Protein AF-A0A374BML3-F1 (afdb_monomer)

Nearest PDB structures (foldseek):
  7mbw-assembly1_A  TM=7.582E-01  e=4.121E-15  Escherichia coli
  8vcj-assembly1_F  TM=7.765E-01  e=1.694E-13  Escherichia coli
  7mcs-assembly1_E  TM=7.947E-01  e=6.722E-13  Escherichia coli
  8vcj-assembly1_A  TM=7.508E-01  e=8.759E-14  Escherichia coli
  7mcs-assembly1_A  TM=7.054E-01  e=7.390E-12  Escherichia coli

Foldseek 3Di:
DFDDDADDDDPQDWPCPVDQLVVQLEEAFHFHADPDPLCGPLSQLRRWTQFHDDVRLQVLQFDDDPPDDPVVLVVDDPVVVVVVVVCVVRGGGRDPLLRVVRVLLSVLLSQLSSQKDKDFDPVDWDWDAFLNDIFTDRIWIWGDLPDDQAAREEEAADPPLCQVVSVVSSCSVTRQWYWYATPVRGIAIAGAEFEFEDAAADFLLVSLLSVQVSVCVSRNNPPRDRSVVSNVDDDLVVSLVSVLVVCGRRVYREYEYAQQLRYDCDDDPSRAPVSVLVSCSGRVHHYYYYHYVSSVCRRPVDPVSVSNNHYYGYSCVVVVPPPDPPPPPD

Solvent-accessible surface area (backbone atoms only — not comparable to full-atom values): 18359 Å² total; per-residue (Å²): 129,87,85,76,73,71,54,90,63,60,94,93,51,48,88,56,72,90,53,60,36,85,81,49,33,64,40,74,60,50,29,37,84,48,95,45,83,90,46,51,91,38,66,84,55,22,44,50,68,76,64,69,54,76,67,54,41,48,56,73,39,40,35,72,70,91,82,76,48,74,71,62,56,70,76,47,54,75,65,56,50,56,58,52,57,61,56,60,74,60,53,40,68,65,56,90,51,52,65,58,48,35,53,46,51,47,52,19,36,48,54,16,54,70,33,36,47,80,48,74,40,97,87,53,68,51,76,48,66,46,60,70,40,82,48,55,22,45,56,33,37,42,30,41,81,85,51,83,68,68,25,22,27,27,43,34,26,61,89,88,55,48,62,71,60,51,49,54,63,54,51,55,75,46,58,35,19,34,38,39,70,47,96,87,70,44,49,46,54,30,28,45,56,38,72,32,78,47,49,78,79,29,46,59,61,56,49,53,34,41,49,21,45,32,50,19,60,56,38,51,22,85,67,68,55,54,20,54,57,42,66,71,48,88,48,65,70,61,37,51,52,54,52,50,51,47,39,22,54,30,38,42,20,31,43,33,34,33,48,47,53,30,44,52,60,85,83,45,83,78,34,29,69,63,47,59,49,46,50,24,54,55,49,24,31,10,41,32,41,29,30,32,64,69,24,49,60,71,60,43,76,40,74,72,49,49,70,53,35,38,55,78,46,60,46,41,52,82,79,70,54,79,78,61,95,64,88,79,82,128

Secondary structure (DSSP, 8-state):
-----B----TT--TTTTS-TTT--EEE--B---SSTTTTT-HHHHTSPPPP-HHHHHHHH-B--TT--HHHHHHS-HHHHHHHHGGGGG-B---TTHHHHHHHHHHHHHHHHHTEEEEE-SS--EEEEETTEEEEESEEEEE-TTS-----EEEE--TTSSHHHHHHHHHTTS-SEEEEE-TTS-EEEEE-EEEEEPPTTB-HHHHHHHHHHHHHHHTT-SS-SHHHHHHT--SHHHHHHHHHHHHHHTT--EEEEETGGGB--SS-STTSHHHHHHHHHHH--EEEEEE-HHHHHHH-SSHHHHTTS-EEEETTHHHH--S-------

Radius of gyration: 21.09 Å; Cα contacts (8 Å, |Δi|>4): 558; chains: 1; bounding box: 56×44×64 Å

Struct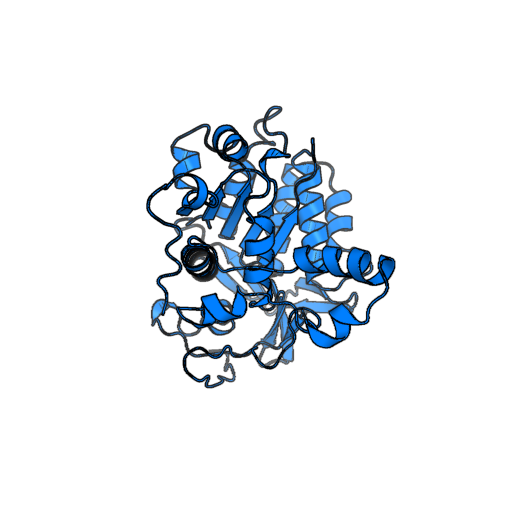ure (mmCIF, N/CA/C/O backbone):
data_AF-A0A374BML3-F1
#
_entry.id   AF-A0A374BML3-F1
#
loop_
_atom_site.group_PDB
_atom_site.id
_atom_site.type_symbol
_atom_site.label_atom_id
_atom_site.label_alt_id
_atom_site.label_comp_id
_atom_site.label_asym_id
_atom_site.label_entity_id
_atom_site.label_seq_id
_atom_site.pdbx_PDB_ins_code
_atom_site.Cartn_x
_atom_site.Cartn_y
_atom_site.Cartn_z
_atom_site.occupancy
_atom_site.B_iso_or_equiv
_atom_site.auth_seq_id
_atom_site.auth_comp_id
_atom_site.auth_asym_id
_atom_site.auth_atom_id
_atom_site.pdbx_PDB_model_num
ATOM 1 N N . MET A 1 1 ? -18.467 -21.035 8.736 1.00 45.19 1 MET A N 1
ATOM 2 C CA . MET A 1 1 ? -17.476 -20.698 7.694 1.00 45.19 1 MET A CA 1
ATOM 3 C C . MET A 1 1 ? -18.213 -19.885 6.660 1.00 45.19 1 MET A C 1
ATOM 5 O O . MET A 1 1 ? -19.206 -20.394 6.158 1.00 45.19 1 MET A O 1
ATOM 9 N N . ALA A 1 2 ? -17.797 -18.641 6.425 1.00 56.91 2 ALA A N 1
ATOM 10 C CA . ALA A 1 2 ? -18.352 -17.848 5.334 1.00 56.91 2 ALA A CA 1
ATOM 11 C C . ALA A 1 2 ? -18.112 -18.599 4.016 1.00 56.91 2 ALA A C 1
ATOM 13 O O . ALA A 1 2 ? -16.999 -19.064 3.765 1.00 56.91 2 ALA A O 1
ATOM 14 N N . LYS A 1 3 ? -19.158 -18.784 3.214 1.00 66.62 3 LYS A N 1
ATOM 15 C CA . LYS A 1 3 ? -19.059 -19.381 1.885 1.00 66.62 3 LYS A CA 1
ATOM 16 C C . LYS A 1 3 ? -18.628 -18.306 0.900 1.00 66.62 3 LYS A C 1
ATOM 18 O O . LYS A 1 3 ? -19.434 -17.490 0.462 1.00 66.62 3 LYS A O 1
ATOM 23 N N . TYR A 1 4 ? -17.350 -18.319 0.549 1.00 80.06 4 TYR A N 1
ATOM 24 C CA . TYR A 1 4 ? -16.831 -17.525 -0.556 1.00 80.06 4 TYR A CA 1
ATOM 25 C C . TYR A 1 4 ? -17.030 -18.273 -1.878 1.00 80.06 4 TYR A C 1
ATOM 27 O O . TYR A 1 4 ? -16.908 -19.497 -1.938 1.00 80.06 4 TYR A O 1
ATOM 35 N N . ASN A 1 5 ? -17.360 -17.538 -2.941 1.00 80.31 5 ASN A N 1
ATOM 36 C CA . ASN A 1 5 ? -17.434 -18.098 -4.287 1.00 80.31 5 ASN A CA 1
ATOM 37 C C . ASN A 1 5 ? -16.025 -18.118 -4.886 1.00 80.31 5 ASN A C 1
ATOM 39 O O . ASN A 1 5 ? -15.467 -17.060 -5.185 1.00 80.31 5 ASN A O 1
ATOM 43 N N . TYR A 1 6 ? -15.462 -19.315 -5.035 1.00 89.62 6 TYR A N 1
ATOM 44 C CA . TYR A 1 6 ? -14.130 -19.505 -5.597 1.00 89.62 6 TYR A CA 1
ATOM 45 C C . TYR A 1 6 ? -14.163 -19.510 -7.125 1.00 89.62 6 TYR A C 1
ATOM 47 O O . TYR A 1 6 ? -15.094 -20.032 -7.742 1.00 89.62 6 TYR A O 1
ATOM 55 N N . VAL A 1 7 ? -13.123 -18.942 -7.729 1.00 91.44 7 VAL A N 1
ATOM 56 C CA . VAL A 1 7 ? -12.877 -18.962 -9.172 1.00 91.44 7 VAL A CA 1
ATOM 57 C C . VAL A 1 7 ? -11.642 -19.802 -9.476 1.00 91.44 7 VAL A C 1
ATOM 59 O O . VAL A 1 7 ? -10.703 -19.874 -8.684 1.00 91.44 7 VAL A O 1
ATOM 62 N N . THR A 1 8 ? -11.638 -20.450 -10.638 1.00 87.81 8 THR A N 1
ATOM 63 C CA . THR A 1 8 ? -10.475 -21.190 -11.136 1.00 87.81 8 THR A CA 1
ATOM 64 C C . THR A 1 8 ? -9.720 -20.316 -12.127 1.00 87.81 8 THR A C 1
ATOM 66 O O . THR A 1 8 ? -10.315 -19.806 -13.075 1.00 87.81 8 THR A O 1
ATOM 69 N N . CYS A 1 9 ? -8.415 -20.162 -11.918 1.00 86.56 9 CYS A N 1
ATOM 70 C CA . CYS A 1 9 ? -7.524 -19.433 -12.817 1.00 86.56 9 CYS A CA 1
ATOM 71 C C . CYS A 1 9 ? -6.526 -20.400 -13.455 1.00 86.56 9 CYS A C 1
ATOM 73 O O . CYS A 1 9 ? -6.063 -21.339 -12.803 1.00 86.56 9 CYS A O 1
ATOM 75 N N . GLU A 1 10 ? -6.190 -20.165 -14.722 1.00 85.31 10 GLU A N 1
ATOM 76 C CA . GLU A 1 10 ? -5.087 -20.866 -15.379 1.00 85.31 10 GLU A CA 1
ATOM 77 C C . GLU A 1 10 ? -3.740 -20.482 -14.747 1.00 85.31 10 GLU A C 1
ATOM 79 O O . GLU A 1 10 ? -3.599 -19.450 -14.084 1.00 85.31 10 GLU A O 1
ATOM 84 N N . GLU A 1 11 ? -2.723 -21.322 -14.935 1.00 79.56 11 GLU A N 1
ATOM 85 C CA . GLU A 1 11 ? -1.402 -21.055 -14.375 1.00 79.56 11 GLU A CA 1
ATOM 86 C C . GLU A 1 11 ? -0.802 -19.769 -14.962 1.00 79.56 11 GLU A C 1
ATOM 88 O O . GLU A 1 11 ? -0.636 -19.626 -16.171 1.00 79.56 11 GLU A O 1
ATOM 93 N N . GLY A 1 12 ? -0.456 -18.826 -14.084 1.00 76.94 12 GLY A N 1
ATOM 94 C CA . GLY A 1 12 ? 0.114 -17.536 -14.474 1.00 76.94 12 GLY A CA 1
ATOM 95 C C . GLY A 1 12 ? -0.913 -16.462 -14.837 1.00 76.94 12 GLY A C 1
ATOM 96 O O . GLY A 1 12 ? -0.485 -15.346 -15.126 1.00 76.94 12 GLY A O 1
ATOM 97 N N . VAL A 1 13 ? -2.212 -16.775 -14.779 1.00 86.38 13 VAL A N 1
ATOM 98 C CA . VAL A 1 13 ? -3.320 -15.826 -14.961 1.00 86.38 13 VAL A CA 1
ATOM 99 C C . VAL A 1 13 ? -3.843 -15.384 -13.594 1.00 86.38 13 VAL A C 1
ATOM 101 O O . VAL A 1 13 ? -4.072 -16.207 -12.703 1.00 86.38 13 VAL A O 1
ATOM 104 N N . SER A 1 14 ? -4.026 -14.080 -13.420 1.00 90.38 14 SER A N 1
ATOM 105 C CA . SER A 1 14 ? -4.648 -13.485 -12.238 1.00 90.38 14 SER A CA 1
ATOM 106 C C . SER A 1 14 ? -6.167 -13.514 -12.358 1.00 90.38 14 SER A C 1
ATOM 108 O O . SER A 1 14 ? -6.734 -13.299 -13.429 1.00 90.38 14 SER A O 1
ATOM 110 N N . GLN A 1 15 ? -6.857 -13.670 -11.228 1.00 93.50 15 GLN A N 1
ATOM 111 C CA . GLN A 1 15 ? -8.312 -13.540 -11.151 1.00 93.50 15 GLN A CA 1
ATOM 112 C C . GLN A 1 15 ? -8.835 -12.131 -11.492 1.00 93.50 15 GLN A C 1
ATOM 114 O O . GLN A 1 15 ? -10.051 -11.934 -11.512 1.00 93.50 15 GLN A O 1
ATOM 119 N N . TYR A 1 16 ? -7.941 -11.167 -11.738 1.00 94.12 16 TYR A N 1
ATOM 120 C CA . TYR A 1 16 ? -8.260 -9.795 -12.132 1.00 94.12 16 TYR A CA 1
ATOM 121 C C . TYR A 1 16 ? -7.665 -9.380 -13.490 1.00 94.12 16 TYR A C 1
ATOM 123 O O . TYR A 1 16 ? -7.702 -8.195 -13.804 1.00 94.12 16 TYR A O 1
ATOM 131 N N . ASP A 1 17 ? -7.122 -10.304 -14.294 1.00 89.88 17 ASP A N 1
ATOM 132 C CA . ASP A 1 17 ? -6.518 -9.970 -15.603 1.00 89.88 17 ASP A CA 1
ATOM 133 C C . ASP A 1 17 ? -7.528 -9.405 -16.628 1.00 89.88 17 ASP A C 1
ATOM 135 O O . ASP A 1 17 ? -7.135 -8.811 -17.630 1.00 89.88 17 ASP A O 1
ATOM 139 N N . ASP A 1 18 ? -8.830 -9.566 -16.386 1.00 89.44 18 ASP A N 1
ATOM 140 C CA . ASP A 1 18 ? -9.919 -8.967 -17.166 1.00 89.44 18 ASP A CA 1
ATOM 141 C C . ASP A 1 18 ? -10.231 -7.507 -16.783 1.00 89.44 18 ASP A C 1
ATOM 143 O O . ASP A 1 18 ? -11.010 -6.854 -17.479 1.00 89.44 18 ASP A O 1
ATOM 147 N N . TYR A 1 19 ? -9.638 -6.980 -15.706 1.00 89.38 19 TYR A N 1
ATOM 148 C CA . TYR A 1 19 ? -9.779 -5.580 -15.305 1.00 89.38 19 TYR A CA 1
ATOM 149 C C . TYR A 1 19 ? -8.598 -4.733 -15.781 1.00 89.38 19 TYR A C 1
ATOM 151 O O . TYR A 1 19 ? -7.437 -5.086 -15.579 1.00 89.38 19 TYR A O 1
ATOM 159 N N . ASP A 1 20 ? -8.883 -3.531 -16.291 1.00 90.19 20 ASP A N 1
ATOM 160 C CA . ASP A 1 20 ? -7.868 -2.476 -16.338 1.00 90.19 20 ASP A CA 1
ATOM 161 C C . ASP A 1 20 ? -7.753 -1.820 -14.959 1.00 90.19 20 ASP A C 1
ATOM 163 O O . ASP A 1 20 ? -8.493 -0.892 -14.622 1.00 90.19 20 ASP A O 1
ATOM 167 N N . LEU A 1 21 ? -6.814 -2.313 -14.154 1.00 90.75 21 LEU A N 1
ATOM 168 C CA . LEU A 1 21 ? -6.576 -1.843 -12.788 1.00 90.75 21 LEU A CA 1
ATOM 169 C C . LEU A 1 21 ? -5.993 -0.419 -12.717 1.00 90.75 21 LEU A C 1
ATOM 171 O O . LEU A 1 21 ? -5.941 0.167 -11.633 1.00 90.75 21 LEU A O 1
ATOM 175 N N . ASN A 1 22 ? -5.578 0.175 -13.844 1.00 84.19 22 ASN A N 1
ATOM 176 C CA . ASN A 1 22 ? -5.193 1.588 -13.870 1.00 84.19 22 ASN A CA 1
ATOM 177 C C . ASN A 1 22 ? -6.420 2.506 -13.839 1.00 84.19 22 ASN A C 1
ATOM 179 O O . ASN A 1 22 ? -6.361 3.574 -13.218 1.00 84.19 22 ASN A O 1
ATOM 183 N N . GLU A 1 23 ? -7.512 2.079 -14.479 1.00 83.19 23 GLU A N 1
ATOM 184 C CA . GLU A 1 23 ? -8.794 2.788 -14.521 1.00 83.19 23 GLU A CA 1
ATOM 185 C C . GLU A 1 23 ? -9.712 2.374 -13.359 1.00 83.19 23 GLU A C 1
ATOM 187 O O . GLU A 1 23 ? -10.262 3.229 -12.666 1.00 83.19 23 GLU A O 1
ATOM 192 N N . HIS A 1 24 ? -9.821 1.070 -13.094 1.00 85.75 24 HIS A N 1
ATOM 193 C CA . HIS A 1 24 ? -10.725 0.476 -12.108 1.00 85.75 24 HIS A CA 1
ATOM 194 C C . HIS A 1 24 ? -9.943 -0.015 -10.890 1.00 85.75 24 HIS A C 1
ATOM 196 O O . HIS A 1 24 ? -9.584 -1.183 -10.762 1.00 85.75 24 HIS A O 1
ATOM 202 N N . ARG A 1 25 ? -9.663 0.910 -9.973 1.00 86.94 25 ARG A N 1
ATOM 203 C CA . ARG A 1 25 ? -8.837 0.635 -8.786 1.00 86.94 25 ARG A CA 1
ATOM 204 C C . ARG A 1 25 ? -9.572 -0.105 -7.670 1.00 86.94 25 ARG A C 1
ATOM 206 O O . ARG A 1 25 ? -8.920 -0.712 -6.822 1.00 86.94 25 ARG A O 1
ATOM 213 N N . ILE A 1 26 ? -10.902 -0.023 -7.668 1.00 96.06 26 ILE A N 1
ATOM 214 C CA . ILE A 1 26 ? -11.795 -0.665 -6.704 1.00 96.06 26 ILE A CA 1
ATOM 215 C C . ILE A 1 26 ? -12.529 -1.785 -7.440 1.00 96.06 26 ILE A C 1
ATOM 217 O O . ILE A 1 26 ? -13.251 -1.519 -8.399 1.00 96.06 26 ILE A O 1
ATOM 221 N N . VAL A 1 27 ? -12.342 -3.029 -7.004 1.00 96.25 27 VAL A N 1
ATOM 222 C CA . VAL A 1 27 ? -12.922 -4.214 -7.659 1.00 96.25 27 VAL A CA 1
ATOM 223 C C . VAL A 1 27 ? -13.643 -5.107 -6.650 1.00 96.25 27 VAL A C 1
ATOM 225 O O . VAL A 1 27 ? -13.261 -5.132 -5.478 1.00 96.25 27 VAL A O 1
ATOM 228 N N . PRO A 1 28 ? -14.672 -5.869 -7.058 1.00 96.06 28 PRO A N 1
ATOM 229 C CA . PRO A 1 28 ? -15.262 -6.888 -6.197 1.00 96.06 28 PRO A CA 1
ATOM 230 C C . PRO A 1 28 ? -14.283 -8.045 -5.956 1.00 96.06 28 PRO A C 1
ATOM 232 O O . PRO A 1 28 ? -13.537 -8.441 -6.853 1.00 96.06 28 PRO A O 1
ATOM 235 N N . ALA A 1 29 ? -14.315 -8.620 -4.754 1.00 96.00 29 ALA A N 1
ATOM 236 C CA . ALA A 1 29 ? -13.455 -9.738 -4.381 1.00 96.00 29 ALA A CA 1
ATOM 237 C C . ALA A 1 29 ? -13.719 -10.990 -5.232 1.00 96.00 29 ALA A C 1
ATOM 239 O O . ALA A 1 29 ? -14.857 -11.455 -5.346 1.00 96.00 29 ALA A O 1
ATOM 240 N N . ARG A 1 30 ? -12.643 -11.569 -5.773 1.00 95.88 30 ARG A N 1
ATOM 241 C CA . ARG A 1 30 ? -12.628 -12.885 -6.423 1.00 95.88 30 ARG A CA 1
ATOM 242 C C . ARG A 1 30 ? -11.612 -13.767 -5.712 1.00 95.88 30 ARG A C 1
ATOM 244 O O . ARG A 1 30 ? -10.453 -13.382 -5.582 1.00 95.88 30 ARG A O 1
ATOM 251 N N . TYR A 1 31 ? -12.055 -14.930 -5.250 1.00 95.44 31 TYR A N 1
ATOM 252 C CA . TYR A 1 31 ? -11.257 -15.793 -4.383 1.00 95.44 31 TYR A CA 1
ATOM 253 C C . TYR A 1 31 ? -10.683 -16.965 -5.170 1.00 95.44 31 TYR A C 1
ATOM 255 O O . TYR A 1 31 ? -11.418 -17.668 -5.860 1.00 95.44 31 TYR A O 1
ATOM 263 N N . VAL A 1 32 ? -9.382 -17.195 -5.041 1.00 94.69 32 VAL A N 1
ATOM 264 C CA . VAL A 1 32 ? -8.696 -18.382 -5.559 1.00 94.69 32 VAL A CA 1
ATOM 265 C C . VAL A 1 32 ? -8.216 -19.193 -4.366 1.00 94.69 32 VAL A C 1
ATOM 267 O O . VAL A 1 32 ? -7.728 -18.627 -3.389 1.00 94.69 32 VAL A O 1
ATOM 270 N N . GLU A 1 33 ? -8.352 -20.517 -4.433 1.00 92.12 33 GLU A N 1
ATOM 271 C CA . GLU A 1 33 ? -7.905 -21.390 -3.347 1.00 92.12 33 GLU A CA 1
ATOM 272 C C . GLU A 1 33 ? -6.421 -21.160 -3.027 1.00 92.12 33 GLU A C 1
ATOM 274 O O . GLU A 1 33 ? -5.557 -21.052 -3.913 1.00 92.12 33 GLU A O 1
ATOM 279 N N . ALA A 1 34 ? -6.121 -21.068 -1.733 1.00 92.44 34 ALA A N 1
ATOM 280 C CA . ALA A 1 34 ? -4.756 -20.870 -1.290 1.00 92.44 34 ALA A CA 1
ATOM 281 C C . ALA A 1 34 ? -3.885 -22.098 -1.600 1.00 92.44 34 ALA A C 1
ATOM 283 O O . ALA A 1 34 ? -4.230 -23.231 -1.270 1.00 92.44 34 ALA A O 1
ATOM 284 N N . LYS A 1 35 ? -2.693 -21.868 -2.164 1.00 89.94 35 LYS A N 1
ATOM 285 C C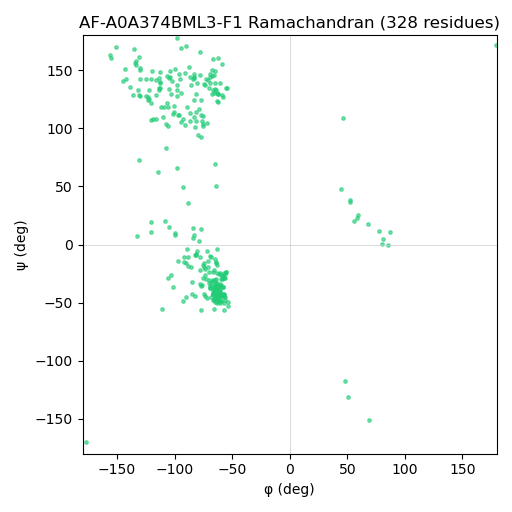A . LYS A 1 35 ? -1.700 -22.930 -2.427 1.00 89.94 35 LYS A CA 1
ATOM 286 C C . LYS A 1 35 ? -1.126 -23.558 -1.153 1.00 89.94 35 LYS A C 1
ATOM 288 O O . LYS A 1 35 ? -0.594 -24.665 -1.203 1.00 89.94 35 LYS A O 1
ATOM 293 N N . LEU A 1 36 ? -1.166 -22.841 -0.030 1.00 92.00 36 LEU A N 1
ATOM 294 C CA . LEU A 1 36 ? -0.619 -23.281 1.250 1.00 92.00 36 LEU A CA 1
ATOM 295 C C . LEU A 1 36 ? -1.749 -23.496 2.254 1.00 92.00 36 LEU A C 1
ATOM 297 O O . LEU A 1 36 ? -2.577 -22.614 2.454 1.00 92.00 36 LEU A O 1
ATOM 301 N N . ALA A 1 37 ? -1.716 -24.626 2.962 1.00 92.25 37 ALA A N 1
ATOM 302 C CA . ALA A 1 37 ? -2.750 -24.992 3.933 1.00 92.25 37 ALA A CA 1
ATOM 303 C C . ALA A 1 37 ? -2.918 -23.981 5.086 1.00 92.25 37 ALA A C 1
ATOM 305 O O . ALA A 1 37 ? -3.995 -23.882 5.662 1.00 92.25 37 ALA A O 1
ATOM 306 N N . ILE A 1 38 ? -1.862 -23.231 5.430 1.00 92.31 38 ILE A N 1
ATOM 307 C CA . ILE A 1 38 ? -1.911 -22.186 6.470 1.00 92.31 38 ILE A CA 1
ATOM 308 C C . ILE A 1 38 ? -2.739 -20.962 6.051 1.00 92.31 38 ILE A C 1
ATOM 310 O O . ILE A 1 38 ? -3.223 -20.229 6.906 1.00 92.31 38 ILE A O 1
ATOM 314 N N . ASP A 1 39 ? -2.890 -20.743 4.746 1.00 93.00 39 ASP A N 1
ATOM 315 C CA . ASP A 1 39 ? -3.594 -19.590 4.178 1.00 93.00 39 ASP A CA 1
ATOM 316 C C . ASP A 1 39 ? -5.044 -19.903 3.816 1.00 93.00 39 ASP A C 1
ATOM 318 O O . ASP A 1 39 ? -5.832 -18.990 3.568 1.00 93.00 39 ASP A O 1
ATOM 322 N N . THR A 1 40 ? -5.391 -21.189 3.770 1.00 93.06 40 THR A N 1
ATOM 323 C CA . THR A 1 40 ? -6.710 -21.662 3.366 1.00 93.06 40 THR A CA 1
ATOM 324 C C . THR A 1 40 ? -7.799 -21.060 4.249 1.00 93.06 40 THR A C 1
ATOM 326 O O . THR A 1 40 ? -7.760 -21.159 5.477 1.00 93.06 40 THR A O 1
ATOM 329 N N . GLY A 1 41 ? -8.797 -20.454 3.607 1.00 91.06 41 GLY A N 1
ATOM 330 C CA . GLY A 1 41 ? -9.927 -19.811 4.271 1.00 91.06 41 GLY A CA 1
ATOM 331 C C . GLY A 1 41 ? -9.649 -18.403 4.802 1.00 91.06 41 GLY A C 1
ATOM 332 O O . GLY A 1 41 ? -10.530 -17.831 5.448 1.00 91.06 41 GLY A O 1
ATOM 333 N N . ASN A 1 42 ? -8.469 -17.820 4.549 1.00 93.81 42 ASN A N 1
ATOM 334 C CA . ASN A 1 42 ? -8.231 -16.400 4.800 1.00 93.81 42 ASN A CA 1
ATOM 335 C C . ASN A 1 42 ? -8.669 -15.566 3.576 1.00 93.81 42 ASN A C 1
ATOM 337 O O . ASN A 1 42 ? -7.940 -15.522 2.580 1.00 93.81 42 ASN A O 1
ATOM 341 N N . PRO A 1 43 ? -9.804 -14.839 3.641 1.00 94.44 43 PRO A N 1
ATOM 342 C CA . PRO A 1 43 ? -10.346 -14.121 2.486 1.00 94.44 43 PRO A CA 1
ATOM 343 C C . PRO A 1 43 ? -9.432 -13.003 1.983 1.00 94.44 43 PRO A C 1
ATOM 345 O O . PRO A 1 43 ? -9.427 -12.718 0.790 1.00 94.44 43 PRO A O 1
ATOM 348 N N . TYR A 1 44 ? -8.639 -12.385 2.865 1.00 96.00 44 TYR A N 1
ATOM 349 C CA . TYR A 1 44 ? -7.717 -11.310 2.490 1.00 96.00 44 TYR A CA 1
ATOM 350 C C . TYR A 1 44 ? -6.488 -11.826 1.740 1.00 96.00 44 TYR A C 1
ATOM 352 O O . TYR A 1 44 ? -5.811 -11.048 1.075 1.00 96.00 44 TYR A O 1
ATOM 360 N N . ILE A 1 45 ? -6.184 -13.121 1.858 1.00 96.50 45 ILE A N 1
ATOM 361 C CA . ILE A 1 45 ? -5.097 -13.779 1.130 1.00 96.50 45 ILE A CA 1
ATOM 362 C C . ILE A 1 45 ? -5.624 -14.386 -0.166 1.00 96.50 45 ILE A C 1
ATOM 364 O O . ILE A 1 45 ? -5.055 -14.146 -1.226 1.00 96.50 45 ILE A O 1
ATOM 368 N N . GLU A 1 46 ? -6.727 -15.129 -0.096 1.00 96.00 46 GLU A N 1
ATOM 369 C CA . GLU A 1 46 ? -7.325 -15.812 -1.251 1.00 96.00 46 GLU A CA 1
ATOM 370 C C . GLU A 1 46 ? -7.864 -14.834 -2.303 1.00 96.00 46 GLU A C 1
ATOM 372 O O . GLU A 1 46 ? -7.984 -15.188 -3.475 1.00 96.00 46 GLU A O 1
ATOM 377 N N . ALA A 1 47 ? -8.150 -13.588 -1.912 1.00 96.50 47 ALA A N 1
ATOM 378 C CA . ALA A 1 47 ? -8.526 -12.530 -2.840 1.00 96.50 47 ALA A CA 1
ATOM 379 C C . ALA A 1 47 ? -7.337 -11.837 -3.527 1.00 96.50 47 ALA A C 1
ATOM 381 O O . ALA A 1 47 ? -7.573 -11.053 -4.444 1.00 96.50 47 ALA A O 1
ATOM 382 N N . LEU A 1 48 ? -6.083 -12.083 -3.124 1.00 96.19 48 LEU A N 1
ATOM 383 C CA . LEU A 1 48 ? -4.907 -11.463 -3.749 1.00 96.19 48 LEU A CA 1
ATOM 384 C C . LEU A 1 48 ? -4.471 -12.223 -5.007 1.00 96.19 48 LEU A C 1
ATOM 386 O O . LEU A 1 48 ? -4.505 -13.457 -5.021 1.00 96.19 48 LEU A O 1
ATOM 390 N N . PRO A 1 49 ? -3.991 -11.524 -6.049 1.00 94.38 49 PRO A N 1
ATOM 391 C CA . PRO A 1 49 ? -3.329 -12.192 -7.156 1.00 94.38 49 PRO A CA 1
ATOM 392 C C . PRO A 1 49 ? -1.976 -12.768 -6.710 1.00 94.38 49 PRO A C 1
ATOM 394 O O . PRO A 1 49 ? -1.258 -12.180 -5.896 1.00 94.38 49 PRO A O 1
ATOM 397 N N . TYR A 1 50 ? -1.611 -13.929 -7.257 1.00 93.00 50 TYR A N 1
ATOM 398 C CA . TYR A 1 50 ? -0.273 -14.505 -7.082 1.00 93.00 50 TYR A CA 1
ATOM 399 C C . TYR A 1 50 ? 0.782 -13.647 -7.801 1.00 93.00 50 TYR A C 1
ATOM 401 O O . TYR A 1 50 ? 0.462 -13.054 -8.834 1.00 93.00 50 TYR A O 1
ATOM 409 N N . PRO A 1 51 ? 2.038 -13.593 -7.314 1.00 92.38 51 PRO A N 1
ATOM 410 C CA . PRO A 1 51 ? 3.060 -12.740 -7.908 1.00 92.38 51 PRO A CA 1
ATOM 411 C C . PRO A 1 51 ? 3.384 -13.196 -9.328 1.00 92.38 51 PRO A C 1
ATOM 413 O O . PRO A 1 51 ? 3.350 -14.394 -9.635 1.00 92.38 51 PRO A O 1
ATOM 416 N N . ARG A 1 52 ? 3.758 -12.245 -10.186 1.00 90.94 52 ARG A N 1
ATOM 417 C CA . ARG A 1 52 ? 4.226 -12.571 -11.538 1.00 90.94 52 ARG A CA 1
ATOM 418 C C . ARG A 1 52 ? 5.538 -13.347 -11.450 1.00 90.94 52 ARG A C 1
ATOM 420 O O . ARG A 1 52 ? 6.371 -13.087 -10.584 1.00 90.94 52 ARG A O 1
ATOM 427 N N . THR A 1 53 ? 5.754 -14.282 -12.371 1.00 86.81 53 THR A N 1
ATOM 428 C CA . THR A 1 53 ? 6.984 -15.086 -12.434 1.00 86.81 53 THR A CA 1
ATOM 429 C C . THR A 1 53 ? 7.522 -15.180 -13.861 1.00 86.81 53 THR A C 1
ATOM 431 O O . THR A 1 53 ? 6.792 -14.997 -14.838 1.00 86.81 53 THR A O 1
ATOM 434 N N . GLY A 1 54 ? 8.827 -15.443 -13.987 1.00 83.25 54 GLY A N 1
ATOM 435 C CA . GLY A 1 54 ? 9.487 -15.762 -15.256 1.00 83.25 54 GLY A CA 1
ATOM 436 C C . GLY A 1 54 ? 9.142 -14.803 -16.400 1.00 83.25 54 GLY A C 1
ATOM 437 O O . GLY A 1 54 ? 9.426 -13.606 -16.337 1.00 83.25 54 GLY A O 1
ATOM 438 N N . ARG A 1 55 ? 8.518 -15.340 -17.455 1.00 80.94 55 ARG A N 1
ATOM 439 C CA . ARG A 1 55 ? 8.164 -14.587 -18.668 1.00 80.94 55 ARG A CA 1
ATOM 440 C C . ARG A 1 55 ? 7.138 -13.479 -18.423 1.00 80.94 55 ARG A C 1
ATOM 442 O O . ARG A 1 55 ? 7.233 -12.456 -19.091 1.00 80.94 55 ARG A O 1
ATOM 449 N N . ASN A 1 56 ? 6.234 -13.634 -17.453 1.00 82.88 56 ASN A N 1
ATOM 450 C CA . ASN A 1 56 ? 5.219 -12.618 -17.154 1.00 82.88 56 ASN A CA 1
ATOM 451 C C . ASN A 1 56 ? 5.851 -11.350 -16.569 1.00 82.88 56 ASN A C 1
ATOM 453 O O . ASN A 1 56 ? 5.410 -10.244 -16.858 1.00 82.88 56 ASN A O 1
ATOM 457 N N . ILE A 1 57 ? 6.943 -11.486 -15.810 1.00 84.69 57 ILE A N 1
ATOM 458 C CA . ILE A 1 57 ? 7.721 -10.324 -15.358 1.00 84.69 57 ILE A CA 1
ATOM 459 C C . ILE A 1 57 ? 8.347 -9.629 -16.569 1.00 84.69 57 ILE A C 1
ATOM 461 O O . ILE A 1 57 ? 8.259 -8.415 -16.699 1.00 84.69 57 ILE A O 1
ATOM 465 N N . ILE A 1 58 ? 8.970 -10.383 -17.477 1.00 82.44 58 ILE A N 1
ATOM 466 C CA . ILE A 1 58 ? 9.634 -9.802 -18.651 1.00 82.44 58 ILE A CA 1
ATOM 467 C C . ILE A 1 58 ? 8.628 -9.033 -19.508 1.00 82.44 58 ILE A C 1
ATOM 469 O O . ILE A 1 58 ? 8.894 -7.884 -19.852 1.00 82.44 58 ILE A O 1
ATOM 473 N N . SER A 1 59 ? 7.477 -9.630 -19.822 1.00 82.62 59 SER A N 1
ATOM 474 C CA . SER A 1 59 ? 6.455 -8.997 -20.657 1.00 82.62 59 SER A CA 1
ATOM 475 C C . SER A 1 59 ? 5.837 -7.778 -19.979 1.00 82.62 59 SER A C 1
ATOM 477 O O . SER A 1 59 ? 5.797 -6.714 -20.588 1.00 82.62 59 SER A O 1
ATOM 479 N N . SER A 1 60 ? 5.430 -7.878 -18.710 1.00 82.56 60 SER A N 1
ATOM 480 C CA . SER A 1 60 ? 4.812 -6.746 -18.014 1.00 82.56 60 SER A CA 1
ATOM 481 C C . SER A 1 60 ? 5.788 -5.612 -17.708 1.00 82.56 60 SER A C 1
ATOM 483 O O . SER A 1 60 ? 5.376 -4.454 -17.647 1.00 82.56 60 SER A O 1
ATOM 485 N N . TYR A 1 61 ? 7.072 -5.924 -17.498 1.00 82.81 61 TYR A N 1
ATOM 486 C CA . TYR A 1 61 ? 8.085 -4.904 -17.240 1.00 82.81 61 TYR A CA 1
ATOM 487 C C . TYR A 1 61 ? 8.756 -4.341 -18.499 1.00 82.81 61 TYR A C 1
ATOM 489 O O . TYR A 1 61 ? 9.547 -3.396 -18.413 1.00 82.81 61 TYR A O 1
ATOM 497 N N . SER A 1 62 ? 8.412 -4.876 -19.667 1.00 82.56 62 SER A N 1
ATOM 498 C CA . SER A 1 62 ? 8.818 -4.328 -20.956 1.00 82.56 62 SER A CA 1
ATOM 499 C C . SER A 1 62 ? 7.742 -3.373 -21.457 1.00 82.56 62 SER A C 1
ATOM 501 O O . SER A 1 62 ? 6.681 -3.802 -21.896 1.00 82.56 62 SER A O 1
ATOM 503 N N . GLN A 1 63 ? 8.015 -2.070 -21.428 1.00 77.62 63 GLN A N 1
ATOM 504 C CA . GLN A 1 63 ? 7.180 -1.096 -22.133 1.00 77.62 63 GLN A CA 1
ATOM 505 C C . GLN A 1 63 ? 7.882 -0.719 -23.426 1.00 77.62 63 GLN A C 1
ATOM 507 O O . GLN A 1 63 ? 8.943 -0.092 -23.412 1.00 77.62 63 GLN A O 1
ATOM 512 N N . THR A 1 64 ? 7.293 -1.118 -24.546 1.00 71.56 64 THR A N 1
ATOM 513 C CA . THR A 1 64 ? 7.722 -0.698 -25.878 1.00 71.56 64 THR A CA 1
ATOM 514 C C . THR A 1 64 ? 6.913 0.512 -26.333 1.00 71.56 64 THR A C 1
ATOM 516 O O . THR A 1 64 ? 5.918 0.905 -25.723 1.00 71.56 64 THR A O 1
ATOM 519 N N . MET A 1 65 ? 7.339 1.132 -27.428 1.00 66.44 65 MET A N 1
ATOM 520 C CA . MET A 1 65 ? 6.530 2.146 -28.093 1.00 66.44 65 MET A CA 1
ATOM 521 C C . MET A 1 65 ? 5.424 1.451 -28.891 1.00 66.44 65 MET A C 1
ATOM 523 O O . MET A 1 65 ? 5.727 0.786 -29.879 1.00 66.44 65 MET A O 1
ATOM 527 N N . ALA A 1 66 ? 4.167 1.598 -28.466 1.00 62.06 66 ALA A N 1
ATOM 528 C CA . ALA A 1 66 ? 3.020 0.988 -29.145 1.00 62.06 66 ALA A CA 1
ATOM 529 C C . ALA A 1 66 ? 2.866 1.470 -30.604 1.00 62.06 66 ALA A C 1
ATOM 531 O O . ALA A 1 66 ? 2.524 0.681 -31.477 1.00 62.06 66 ALA A O 1
ATOM 532 N N . ASP A 1 67 ? 3.217 2.732 -30.878 1.00 65.12 67 ASP A N 1
ATOM 533 C CA . ASP A 1 67 ? 2.999 3.389 -32.176 1.00 65.12 67 ASP A CA 1
ATOM 534 C C . ASP A 1 67 ? 4.289 3.625 -32.986 1.00 65.12 67 ASP A C 1
ATOM 536 O O . ASP A 1 67 ? 4.337 4.511 -33.846 1.00 65.12 67 ASP A O 1
ATOM 540 N N . PHE A 1 68 ? 5.374 2.893 -32.702 1.00 69.44 68 PHE A N 1
ATOM 541 C CA . PHE A 1 68 ? 6.616 3.069 -33.461 1.00 69.44 68 PHE A CA 1
ATOM 542 C C . PHE A 1 68 ? 6.478 2.494 -34.875 1.00 69.44 68 PHE A C 1
ATOM 544 O O . PHE A 1 68 ? 6.533 1.286 -35.090 1.00 69.44 68 PHE A O 1
ATOM 551 N N . ASP A 1 69 ? 6.340 3.390 -35.847 1.00 77.25 69 ASP A N 1
ATOM 552 C CA . ASP A 1 69 ? 6.270 3.076 -37.270 1.00 77.25 69 ASP A CA 1
ATOM 553 C C . ASP A 1 69 ? 7.413 3.794 -37.995 1.00 77.25 69 ASP A C 1
ATOM 555 O O . ASP A 1 69 ? 7.418 5.019 -38.166 1.00 77.25 69 ASP A O 1
ATOM 559 N N . TYR A 1 70 ? 8.413 3.011 -38.398 1.00 79.00 70 TYR A N 1
ATOM 560 C CA . TYR A 1 70 ? 9.636 3.520 -39.010 1.00 79.00 70 TYR A CA 1
ATOM 561 C C . TYR A 1 70 ? 9.373 4.305 -40.302 1.00 79.00 70 TYR A C 1
ATOM 563 O O . TYR A 1 70 ? 10.028 5.320 -40.556 1.00 79.00 70 TYR A O 1
ATOM 571 N N . ASP A 1 71 ? 8.401 3.877 -41.109 1.00 82.69 71 ASP A N 1
ATOM 572 C CA . ASP A 1 71 ? 8.105 4.530 -42.381 1.00 82.69 71 ASP A CA 1
ATOM 573 C C . ASP A 1 71 ? 7.315 5.826 -42.176 1.00 82.69 71 ASP A C 1
ATOM 575 O O . ASP A 1 71 ? 7.620 6.833 -42.827 1.00 82.69 71 ASP A O 1
ATOM 579 N N . LYS A 1 72 ? 6.414 5.879 -41.184 1.00 81.81 72 LYS A N 1
ATOM 580 C CA . LYS A 1 72 ? 5.801 7.153 -40.763 1.00 81.81 72 LYS A CA 1
ATOM 581 C C . LYS A 1 72 ? 6.851 8.142 -40.270 1.00 81.81 72 LYS A C 1
ATOM 583 O O . LYS A 1 72 ? 6.814 9.306 -40.671 1.00 81.81 72 LYS A O 1
ATOM 588 N N . ILE A 1 73 ? 7.830 7.693 -39.481 1.00 81.88 73 ILE A N 1
ATOM 589 C CA . ILE A 1 73 ? 8.899 8.555 -38.951 1.00 81.88 73 ILE A CA 1
ATOM 590 C C . ILE A 1 73 ? 9.722 9.195 -40.073 1.00 81.88 73 ILE A C 1
ATOM 592 O O . ILE A 1 73 ? 10.075 10.371 -39.968 1.00 81.88 73 ILE A O 1
ATOM 596 N N . LYS A 1 74 ? 10.005 8.488 -41.176 1.00 83.25 74 LYS A N 1
ATOM 597 C CA . LYS A 1 74 ? 10.731 9.082 -42.319 1.00 83.25 74 LYS A CA 1
ATOM 598 C C . LYS A 1 74 ? 10.014 10.311 -42.870 1.00 83.25 74 LYS A C 1
ATOM 600 O O . LYS A 1 74 ? 10.665 11.329 -43.111 1.00 83.25 74 LYS A O 1
ATOM 605 N N . SER A 1 75 ? 8.692 10.210 -43.009 1.00 86.69 75 SER A N 1
ATOM 606 C CA . SER A 1 75 ? 7.826 11.241 -43.589 1.00 86.69 75 SER A CA 1
ATOM 607 C C . SER A 1 75 ? 7.499 12.412 -42.649 1.00 86.69 75 SER A C 1
ATOM 609 O O . SER A 1 75 ? 6.985 13.430 -43.103 1.00 86.69 75 SER A O 1
ATOM 611 N N . MET A 1 76 ? 7.819 12.303 -41.354 1.00 85.12 76 MET A N 1
ATOM 612 C CA . MET A 1 76 ? 7.542 13.346 -40.361 1.00 85.12 76 MET A CA 1
ATOM 613 C C . MET A 1 76 ? 8.393 14.603 -40.550 1.00 85.12 76 MET A C 1
ATOM 615 O O . MET A 1 76 ? 9.585 14.541 -40.894 1.00 85.12 76 MET A O 1
ATOM 619 N N . SER A 1 77 ? 7.791 15.747 -40.214 1.00 90.00 77 SER A N 1
ATOM 620 C CA . SER A 1 77 ? 8.505 17.015 -40.089 1.00 90.00 77 SER A CA 1
ATOM 621 C C . SER A 1 77 ? 9.567 16.941 -38.982 1.00 90.00 77 SER A C 1
ATOM 623 O O . SER A 1 77 ? 9.511 16.099 -38.081 1.00 90.00 77 SER A O 1
ATOM 625 N N . THR A 1 78 ? 10.551 17.843 -39.014 1.00 88.00 78 THR A N 1
ATOM 626 C CA . THR A 1 78 ? 11.573 17.931 -37.956 1.00 88.00 78 THR A CA 1
ATOM 627 C C . THR A 1 78 ? 10.951 18.163 -36.577 1.00 88.00 78 THR A C 1
ATOM 629 O O . THR A 1 78 ? 11.426 17.603 -35.591 1.00 88.00 78 THR A O 1
ATOM 632 N N . ILE A 1 79 ? 9.872 18.948 -36.501 1.00 88.00 79 ILE A N 1
ATOM 633 C CA . ILE A 1 79 ? 9.178 19.244 -35.242 1.00 88.00 79 ILE A CA 1
ATOM 634 C C . ILE A 1 79 ? 8.489 17.985 -34.705 1.00 88.00 79 ILE A C 1
ATOM 636 O O . ILE A 1 79 ? 8.665 17.659 -33.533 1.00 88.00 79 ILE A O 1
ATOM 640 N N . ASP A 1 80 ? 7.793 17.227 -35.553 1.00 85.69 80 ASP A N 1
ATOM 641 C CA . ASP A 1 80 ? 7.109 15.996 -35.131 1.00 85.69 80 ASP A CA 1
ATOM 642 C C . ASP A 1 80 ? 8.103 14.926 -34.667 1.00 85.69 80 ASP A C 1
ATOM 644 O O . ASP A 1 80 ? 7.881 14.273 -33.649 1.00 85.69 80 ASP A O 1
ATOM 648 N N . LYS A 1 81 ? 9.258 14.811 -35.339 1.00 84.38 81 LYS A N 1
ATOM 649 C CA . LYS A 1 81 ? 10.366 13.950 -34.891 1.00 84.38 81 LYS A CA 1
ATOM 650 C C . LYS A 1 81 ? 10.851 14.340 -33.494 1.00 84.38 81 LYS A C 1
ATOM 652 O O . LYS A 1 81 ? 11.038 13.472 -32.646 1.00 84.38 81 LYS A O 1
ATOM 657 N N . ILE A 1 82 ? 11.018 15.637 -33.225 1.00 84.06 82 ILE A N 1
ATOM 658 C CA . ILE A 1 82 ? 11.414 16.137 -31.898 1.00 84.06 82 ILE A CA 1
ATOM 659 C C . ILE A 1 82 ? 10.347 15.820 -30.842 1.00 84.06 82 ILE A C 1
ATOM 661 O O . ILE A 1 82 ? 10.691 15.439 -29.720 1.00 84.06 82 ILE A O 1
ATOM 665 N N . LEU A 1 83 ? 9.061 15.944 -31.182 1.00 83.38 83 LEU A N 1
ATOM 666 C CA . LEU A 1 83 ? 7.968 15.575 -30.281 1.00 83.38 83 LEU A CA 1
ATOM 667 C C . LEU A 1 83 ? 7.966 14.066 -29.992 1.00 83.38 83 LEU A C 1
ATOM 669 O O . LEU A 1 83 ? 7.826 13.683 -28.831 1.00 83.38 83 LEU A O 1
ATOM 673 N N . GLN A 1 84 ? 8.226 13.223 -30.996 1.00 79.25 84 GLN A N 1
ATOM 674 C CA . GLN A 1 84 ? 8.351 11.772 -30.821 1.00 79.25 84 GLN A CA 1
ATOM 675 C C . GLN A 1 84 ? 9.580 11.352 -30.007 1.00 79.25 84 GLN A C 1
ATOM 677 O O . GLN A 1 84 ? 9.512 10.392 -29.253 1.00 79.25 84 GLN A O 1
ATOM 682 N N . ILE A 1 85 ? 10.697 12.084 -30.048 1.00 82.00 85 ILE A N 1
ATOM 683 C CA . ILE A 1 85 ? 11.851 11.772 -29.179 1.00 82.00 85 ILE A CA 1
ATOM 684 C C . ILE A 1 85 ? 11.447 11.779 -27.693 1.00 82.00 85 ILE A C 1
ATOM 686 O O . ILE A 1 85 ? 12.012 11.036 -26.890 1.00 82.00 85 ILE A O 1
ATOM 690 N N . ARG A 1 86 ? 10.439 12.571 -27.303 1.00 75.38 86 ARG A N 1
ATOM 691 C CA . ARG A 1 86 ? 9.947 12.587 -25.918 1.00 75.38 86 ARG A CA 1
ATOM 692 C C . ARG A 1 86 ? 9.275 11.275 -25.513 1.00 75.38 86 ARG A C 1
ATOM 694 O O . ARG A 1 86 ? 9.380 10.924 -24.339 1.00 75.38 86 ARG A O 1
ATOM 701 N N . SER A 1 87 ? 8.649 10.539 -26.435 1.00 76.25 87 SER A N 1
ATOM 702 C CA . SER A 1 87 ? 8.030 9.244 -26.122 1.00 76.25 87 SER A CA 1
ATOM 703 C C . SER A 1 87 ? 9.054 8.126 -25.937 1.00 76.25 87 SER A C 1
ATOM 705 O O . SER A 1 87 ? 8.754 7.165 -25.246 1.00 76.25 87 SER A O 1
ATOM 707 N N . LEU A 1 88 ? 10.314 8.283 -26.367 1.00 77.50 88 LEU A N 1
ATOM 708 C CA . LEU A 1 88 ? 11.388 7.348 -25.981 1.00 77.50 88 LEU A CA 1
ATOM 709 C C . LEU A 1 88 ? 11.553 7.248 -24.455 1.00 77.50 88 LEU A C 1
ATOM 711 O O . LEU A 1 88 ? 11.997 6.223 -23.941 1.00 77.50 88 LEU A O 1
ATOM 715 N N . ARG A 1 89 ? 11.147 8.285 -23.706 1.00 74.94 89 ARG A N 1
ATOM 716 C CA . ARG A 1 89 ? 11.130 8.258 -22.237 1.00 74.94 89 ARG A CA 1
ATOM 717 C C . ARG A 1 89 ? 10.091 7.303 -21.650 1.00 74.94 89 ARG A C 1
ATOM 719 O O . ARG A 1 89 ? 10.146 7.094 -20.439 1.00 74.94 89 ARG A O 1
ATOM 726 N N . SER A 1 90 ? 9.164 6.746 -22.430 1.00 73.06 90 SER A N 1
ATOM 727 C CA . SER A 1 90 ? 8.226 5.714 -21.965 1.00 73.06 90 SER A CA 1
ATOM 728 C C . SER A 1 90 ? 8.775 4.298 -22.124 1.00 73.06 90 SER A C 1
ATOM 730 O O . SER A 1 90 ? 8.206 3.380 -21.549 1.00 73.06 90 SER A O 1
ATOM 732 N N . ILE A 1 91 ? 9.889 4.105 -22.841 1.00 79.62 91 ILE A N 1
ATOM 733 C CA . ILE A 1 91 ? 10.479 2.774 -23.004 1.00 79.62 91 ILE A CA 1
ATOM 734 C C . ILE A 1 91 ? 10.989 2.273 -21.650 1.00 79.62 91 ILE A C 1
ATOM 736 O O . ILE A 1 91 ? 11.711 2.981 -20.937 1.00 79.62 91 ILE A O 1
ATOM 740 N N . ARG A 1 92 ? 10.616 1.048 -21.283 1.00 80.44 92 ARG A N 1
ATOM 741 C CA . ARG A 1 92 ? 11.072 0.368 -20.065 1.00 80.44 92 ARG A CA 1
ATOM 742 C C . ARG A 1 92 ? 11.559 -1.024 -20.421 1.00 80.44 92 ARG A C 1
ATOM 744 O O . ARG A 1 92 ? 10.961 -1.690 -21.259 1.00 80.44 92 ARG A O 1
ATOM 751 N N . PHE A 1 93 ? 12.620 -1.448 -19.748 1.00 82.25 93 PHE A N 1
ATOM 752 C CA . PHE A 1 93 ? 13.146 -2.803 -19.828 1.00 82.25 93 PHE A CA 1
ATOM 753 C C . PHE A 1 93 ? 13.093 -3.447 -18.441 1.00 82.25 93 PHE A C 1
ATOM 755 O O . PHE A 1 93 ? 13.231 -2.735 -17.437 1.00 82.25 93 PHE A O 1
ATOM 762 N N . PRO A 1 94 ? 12.925 -4.776 -18.363 1.00 83.88 94 PRO A N 1
ATOM 763 C CA . PRO A 1 94 ? 13.004 -5.492 -17.103 1.00 83.88 94 PRO A CA 1
ATOM 764 C C . PRO A 1 94 ? 14.405 -5.331 -16.504 1.00 83.88 94 PRO A C 1
ATOM 766 O O . PRO A 1 94 ? 15.414 -5.544 -17.177 1.00 83.88 94 PRO A O 1
ATOM 769 N N . LEU A 1 95 ? 14.461 -4.944 -15.231 1.00 85.81 95 LEU A N 1
ATOM 770 C CA . LEU A 1 95 ? 15.698 -4.818 -14.469 1.00 85.81 95 LEU A CA 1
ATOM 771 C C . LEU A 1 95 ? 15.888 -6.062 -13.589 1.00 85.81 95 LEU A C 1
ATOM 773 O O . LEU A 1 95 ? 14.895 -6.639 -13.136 1.00 85.81 95 LEU A O 1
ATOM 777 N N . PRO A 1 96 ? 17.138 -6.460 -13.279 1.00 85.50 96 PRO A N 1
ATOM 778 C CA . PRO A 1 96 ? 17.411 -7.699 -12.543 1.00 85.50 96 PRO A CA 1
ATOM 779 C C . PRO A 1 96 ? 16.710 -7.812 -11.181 1.00 85.50 96 PRO A C 1
ATOM 781 O O . PRO A 1 96 ? 16.384 -8.911 -10.747 1.00 85.50 96 PRO A O 1
ATOM 784 N N . PHE A 1 97 ? 16.438 -6.685 -10.516 1.00 89.38 97 PHE A N 1
ATOM 785 C CA . PHE A 1 97 ? 15.806 -6.672 -9.195 1.00 89.38 97 PHE A CA 1
ATOM 786 C C . PHE A 1 97 ? 14.273 -6.829 -9.232 1.00 89.38 97 PHE A C 1
ATOM 788 O O . PHE A 1 97 ? 13.662 -6.998 -8.180 1.00 89.38 97 PHE A O 1
ATOM 795 N N . HIS A 1 98 ? 13.623 -6.780 -10.404 1.00 91.56 98 HIS A N 1
ATOM 796 C CA . HIS A 1 98 ? 12.155 -6.834 -10.488 1.00 91.56 98 HIS A CA 1
ATOM 797 C C . HIS A 1 98 ? 11.575 -8.165 -9.991 1.00 91.56 98 HIS A C 1
ATOM 799 O O . HIS A 1 98 ? 10.538 -8.166 -9.336 1.00 91.56 98 HIS A O 1
ATOM 805 N N . ALA A 1 99 ? 12.251 -9.289 -10.243 1.00 90.81 99 ALA A N 1
ATOM 806 C CA . ALA A 1 99 ? 11.792 -10.592 -9.758 1.00 90.81 99 ALA A CA 1
ATOM 807 C C . ALA A 1 99 ? 11.850 -10.700 -8.228 1.00 90.81 99 ALA A C 1
ATOM 809 O O . ALA A 1 99 ? 10.934 -11.229 -7.600 1.00 90.81 99 ALA A O 1
ATOM 810 N N . GLU A 1 100 ? 12.903 -10.155 -7.620 1.00 92.25 100 GLU A N 1
ATOM 811 C CA . GLU A 1 100 ? 13.018 -10.084 -6.165 1.00 92.25 100 GLU A CA 1
ATOM 812 C C . GLU A 1 100 ? 11.970 -9.136 -5.565 1.00 92.25 100 GLU A C 1
ATOM 814 O O . GLU A 1 100 ? 11.414 -9.425 -4.504 1.00 92.25 100 GLU A O 1
ATOM 819 N N . LEU A 1 101 ? 11.667 -8.034 -6.258 1.00 93.81 101 LEU A N 1
ATOM 820 C CA . LEU A 1 101 ? 10.641 -7.071 -5.865 1.00 93.81 101 LEU A CA 1
ATOM 821 C C . LEU A 1 101 ? 9.238 -7.689 -5.846 1.00 93.81 101 LEU A C 1
ATOM 823 O O . LEU A 1 101 ? 8.547 -7.546 -4.841 1.00 93.81 101 LEU A O 1
ATOM 827 N N . GLU A 1 102 ? 8.847 -8.408 -6.901 1.00 94.06 102 GLU A N 1
ATOM 828 C CA . GLU A 1 102 ? 7.579 -9.155 -6.970 1.00 94.06 102 GLU A CA 1
ATOM 829 C C . GLU A 1 102 ? 7.408 -10.104 -5.785 1.00 94.06 102 GLU A C 1
ATOM 831 O O . GLU A 1 102 ? 6.420 -10.045 -5.048 1.00 94.06 102 GLU A O 1
ATOM 836 N N . LEU A 1 103 ? 8.413 -10.953 -5.561 1.00 92.69 103 LEU A N 1
ATOM 837 C CA . LEU A 1 103 ? 8.363 -11.953 -4.504 1.00 92.69 103 LEU A CA 1
ATOM 838 C C . LEU A 1 103 ? 8.360 -11.309 -3.111 1.00 92.69 103 LEU A C 1
ATOM 840 O O . LEU A 1 103 ? 7.595 -11.724 -2.241 1.00 92.69 103 LEU A O 1
ATOM 844 N N . SER A 1 104 ? 9.192 -10.287 -2.894 1.00 94.00 104 SER A N 1
ATOM 845 C CA . SER A 1 104 ? 9.271 -9.582 -1.609 1.00 94.00 104 SER A CA 1
ATOM 846 C C . SER A 1 104 ? 7.968 -8.851 -1.287 1.00 94.00 104 SER A C 1
ATOM 848 O O . SER A 1 104 ? 7.521 -8.881 -0.142 1.00 94.00 104 SER A O 1
ATOM 850 N N . PHE A 1 105 ? 7.331 -8.235 -2.285 1.00 95.56 105 PHE A N 1
ATOM 851 C CA . PHE A 1 105 ? 6.049 -7.556 -2.121 1.00 95.56 105 PHE A CA 1
ATOM 852 C C . PHE A 1 105 ? 4.918 -8.533 -1.796 1.00 95.56 105 PHE A C 1
ATOM 854 O O . PHE A 1 105 ? 4.191 -8.326 -0.824 1.00 95.56 105 PHE A O 1
ATOM 861 N N . TYR A 1 106 ? 4.810 -9.631 -2.546 1.00 94.94 106 TYR A N 1
ATOM 862 C CA . TYR A 1 106 ? 3.801 -10.651 -2.278 1.00 94.94 106 TYR A CA 1
ATOM 863 C C . TYR A 1 106 ? 3.980 -11.281 -0.891 1.00 94.94 106 TYR A C 1
ATOM 865 O O . TYR A 1 106 ? 3.036 -11.342 -0.105 1.00 94.94 106 TYR A O 1
ATOM 873 N N . ASN A 1 107 ? 5.207 -11.668 -0.531 1.00 93.31 107 ASN A N 1
ATOM 874 C CA . ASN A 1 107 ? 5.495 -12.228 0.792 1.00 93.31 107 ASN A CA 1
ATOM 875 C C . ASN A 1 107 ? 5.185 -11.241 1.924 1.00 93.31 107 ASN A C 1
ATOM 877 O O . ASN A 1 107 ? 4.715 -11.659 2.986 1.00 93.31 107 ASN A O 1
ATOM 881 N N . ALA A 1 108 ? 5.418 -9.944 1.702 1.00 94.12 108 ALA A N 1
ATOM 882 C CA . ALA A 1 108 ? 5.063 -8.898 2.650 1.00 94.12 108 ALA A CA 1
ATOM 883 C C . ALA A 1 108 ? 3.544 -8.814 2.860 1.00 94.12 108 ALA A C 1
ATOM 885 O O . ALA A 1 108 ? 3.103 -8.800 4.008 1.00 94.12 108 ALA A O 1
ATOM 886 N N . LEU A 1 109 ? 2.744 -8.818 1.786 1.00 94.75 109 LEU A N 1
ATOM 887 C CA . LEU A 1 109 ? 1.278 -8.824 1.871 1.00 94.75 109 LEU A CA 1
ATOM 888 C C . LEU A 1 109 ? 0.750 -10.057 2.605 1.00 94.75 109 LEU A C 1
ATOM 890 O O . LEU A 1 109 ? -0.030 -9.939 3.547 1.00 94.75 109 LEU A O 1
ATOM 894 N N . ILE A 1 110 ? 1.203 -11.242 2.207 1.00 94.06 110 ILE A N 1
ATOM 895 C CA . ILE A 1 110 ? 0.730 -12.496 2.788 1.00 94.06 110 ILE A CA 1
ATOM 896 C C . ILE A 1 110 ? 1.072 -12.571 4.276 1.00 94.06 110 ILE A C 1
ATOM 898 O O . ILE A 1 110 ? 0.204 -12.839 5.102 1.00 94.06 110 ILE A O 1
ATOM 902 N N . THR A 1 111 ? 2.315 -12.272 4.650 1.00 92.19 111 THR A N 1
ATOM 903 C CA . THR A 1 111 ? 2.741 -12.288 6.059 1.00 92.19 111 THR A CA 1
ATOM 904 C C . THR A 1 111 ? 1.984 -11.257 6.899 1.00 92.19 111 THR A C 1
ATOM 906 O O . THR A 1 111 ? 1.608 -11.530 8.042 1.00 92.19 111 THR A O 1
ATOM 909 N N . SER A 1 112 ? 1.703 -10.097 6.304 1.00 93.75 112 SER A N 1
ATOM 910 C CA . SER A 1 112 ? 0.902 -9.025 6.888 1.00 93.75 112 SER A CA 1
ATOM 911 C C . SER A 1 112 ? -0.531 -9.473 7.192 1.00 93.75 112 SER A C 1
ATOM 913 O O . SER A 1 112 ? -1.013 -9.230 8.295 1.00 93.75 112 SER A O 1
ATOM 915 N N . TYR A 1 113 ? -1.193 -10.191 6.278 1.00 95.12 113 TYR A N 1
ATOM 916 C CA . TYR A 1 113 ? -2.548 -10.712 6.498 1.00 95.12 113 TYR A CA 1
ATOM 917 C C . TYR A 1 113 ? -2.598 -11.962 7.384 1.00 95.12 113 TYR A C 1
ATOM 919 O O . TYR A 1 113 ? -3.525 -12.095 8.179 1.00 95.12 113 TYR A O 1
ATOM 927 N N . ARG A 1 114 ? -1.596 -12.849 7.314 1.00 93.25 114 ARG A N 1
ATOM 928 C CA . ARG A 1 114 ? -1.470 -14.024 8.202 1.00 93.25 114 ARG A CA 1
ATOM 929 C C . ARG A 1 114 ? -1.378 -13.644 9.675 1.00 93.25 114 ARG A C 1
ATOM 931 O O . ARG A 1 114 ? -1.859 -14.368 10.536 1.00 93.25 114 ARG A O 1
ATOM 938 N N . SER A 1 115 ? -0.738 -12.515 9.962 1.00 92.69 115 SER A N 1
ATOM 939 C CA . SER A 1 115 ? -0.477 -12.055 11.330 1.00 92.69 115 SER A CA 1
ATOM 940 C C . SER A 1 115 ? -1.658 -11.286 11.937 1.00 92.69 115 SER A C 1
ATOM 942 O O . SER A 1 115 ? -1.491 -10.568 12.925 1.00 92.69 115 SER A O 1
ATOM 944 N N . ARG A 1 116 ? -2.845 -11.369 11.330 1.00 93.75 116 ARG A N 1
ATOM 945 C CA . ARG A 1 116 ? -4.044 -10.641 11.742 1.00 93.75 116 ARG A CA 1
ATOM 946 C C . ARG A 1 116 ? -5.249 -11.561 11.783 1.00 93.75 116 ARG A C 1
ATOM 948 O O . ARG A 1 116 ? -5.286 -12.586 11.113 1.00 93.75 116 ARG A O 1
ATOM 955 N N . HIS A 1 117 ? -6.255 -11.160 12.545 1.00 92.88 117 HIS A N 1
ATOM 956 C CA . HIS A 1 117 ? -7.523 -11.871 12.625 1.00 92.88 117 HIS A CA 1
ATOM 957 C C . HIS A 1 117 ? -8.700 -10.908 12.508 1.00 92.88 117 HIS A C 1
ATOM 959 O O . HIS A 1 117 ? -8.593 -9.712 12.792 1.00 92.88 117 HIS A O 1
ATOM 965 N N . ILE A 1 118 ? -9.826 -11.448 12.049 1.00 93.44 118 ILE A N 1
ATOM 966 C CA . ILE A 1 118 ? -11.071 -10.702 11.891 1.00 93.44 118 ILE A CA 1
ATOM 967 C C . ILE A 1 118 ? -11.703 -10.534 13.268 1.00 93.44 118 ILE A C 1
ATOM 969 O O . ILE A 1 118 ? -11.969 -11.521 13.954 1.00 93.44 118 ILE A O 1
ATOM 973 N N . LEU A 1 119 ? -11.974 -9.288 13.644 1.00 93.38 119 LEU A N 1
ATOM 974 C CA . LEU A 1 119 ? -12.835 -8.965 14.771 1.00 93.38 119 LEU A CA 1
ATOM 975 C C . LEU A 1 119 ? -14.213 -8.588 14.224 1.00 93.38 119 LEU A C 1
ATOM 977 O O . LEU A 1 119 ? -14.323 -7.637 13.452 1.00 93.38 119 LEU A O 1
ATOM 981 N N . HIS A 1 120 ? -15.234 -9.346 14.617 1.00 91.56 120 HIS A N 1
ATOM 982 C CA . HIS A 1 120 ? -16.625 -9.184 14.192 1.00 91.56 120 HIS A CA 1
ATOM 983 C C . HIS A 1 120 ? -17.496 -8.745 15.375 1.00 91.56 120 HIS A C 1
ATOM 985 O O . HIS A 1 120 ? -17.320 -9.261 16.481 1.00 91.56 120 HIS A O 1
ATOM 991 N N . SER A 1 121 ? -18.442 -7.833 15.142 1.00 90.94 121 SER A N 1
ATOM 992 C CA . SER A 1 121 ? -19.493 -7.470 16.101 1.00 90.94 121 SER A CA 1
ATOM 993 C C . SER A 1 121 ? -20.868 -7.502 15.437 1.00 90.94 121 SER A C 1
ATOM 995 O O . SER A 1 121 ? -21.084 -6.839 14.429 1.00 90.94 121 SER A O 1
ATOM 997 N N . ASP A 1 122 ? -21.823 -8.214 16.039 1.00 85.69 122 ASP A N 1
ATOM 998 C CA . ASP A 1 122 ? -23.221 -8.226 15.581 1.00 85.69 122 ASP A CA 1
ATOM 999 C C . ASP A 1 122 ? -23.963 -6.916 15.907 1.00 85.69 122 ASP A C 1
ATOM 1001 O O . ASP A 1 122 ? -24.934 -6.556 15.241 1.00 85.69 122 ASP A O 1
ATOM 1005 N N . ASN A 1 123 ? -23.521 -6.207 16.952 1.00 86.88 123 ASN A N 1
ATOM 1006 C CA . ASN A 1 123 ? -24.234 -5.054 17.510 1.00 86.88 123 ASN A CA 1
ATOM 1007 C C . ASN A 1 123 ? -23.620 -3.710 17.109 1.00 86.88 123 ASN A C 1
ATOM 1009 O O . ASN A 1 123 ? -24.325 -2.702 17.080 1.00 86.88 123 ASN A O 1
ATOM 1013 N N . ASP A 1 124 ? -22.323 -3.691 16.803 1.00 89.44 124 ASP A N 1
ATOM 1014 C CA . ASP A 1 124 ? -21.590 -2.473 16.479 1.00 89.44 124 ASP A CA 1
ATOM 1015 C C . ASP A 1 124 ? -21.158 -2.488 15.021 1.00 89.44 124 ASP A C 1
ATOM 1017 O O . ASP A 1 124 ? -20.607 -3.470 14.524 1.00 89.44 124 ASP A O 1
ATOM 1021 N N . LYS A 1 125 ? -21.358 -1.357 14.345 1.00 90.44 125 LYS A N 1
ATOM 1022 C CA . LYS A 1 125 ? -20.877 -1.160 12.982 1.00 90.44 125 LYS A CA 1
ATOM 1023 C C . LYS A 1 125 ? -19.857 -0.044 12.917 1.00 90.44 125 LYS A C 1
ATOM 1025 O O . LYS A 1 125 ? -20.002 1.004 13.545 1.00 90.44 125 LYS A O 1
ATOM 1030 N N . VAL A 1 126 ? -18.844 -0.256 12.092 1.00 92.56 126 VAL A N 1
ATOM 1031 C CA . VAL A 1 126 ? -17.820 0.731 11.788 1.00 92.56 126 VAL A CA 1
ATOM 1032 C C . VAL A 1 126 ? -18.191 1.428 10.487 1.00 92.56 126 VAL A C 1
ATOM 1034 O O . VAL A 1 126 ? -18.146 0.826 9.414 1.00 92.56 126 VAL A O 1
ATOM 1037 N N . SER A 1 127 ? -18.542 2.710 10.576 1.00 94.62 127 SER A N 1
ATOM 1038 C CA . SER A 1 127 ? -18.816 3.529 9.394 1.00 94.62 127 SER A CA 1
ATOM 1039 C C . SER A 1 127 ? -17.539 3.838 8.613 1.00 94.62 127 SER A C 1
ATOM 1041 O O . SER A 1 127 ? -16.466 4.108 9.186 1.00 94.62 127 SER A O 1
ATOM 1043 N N . TYR A 1 128 ? -17.673 3.830 7.292 1.00 96.19 128 TYR A N 1
ATOM 1044 C CA . TYR A 1 128 ? -16.629 4.198 6.349 1.00 96.19 128 TYR A CA 1
ATOM 1045 C C . TYR A 1 128 ? -17.226 4.770 5.054 1.00 96.19 128 TYR A C 1
ATOM 1047 O O . TYR A 1 128 ? -18.435 4.728 4.849 1.00 96.19 128 TYR A O 1
ATOM 1055 N N . SER A 1 129 ? -16.383 5.334 4.192 1.00 96.44 129 SER A N 1
ATOM 1056 C CA . SER A 1 129 ? -16.780 6.015 2.968 1.00 96.44 129 SER A CA 1
ATOM 1057 C C . SER A 1 129 ? -15.877 5.618 1.807 1.00 96.44 129 SER A C 1
ATOM 1059 O O . SER A 1 129 ? -14.651 5.698 1.909 1.00 96.44 129 SER A O 1
ATOM 1061 N N . VAL A 1 130 ? -16.505 5.218 0.707 1.00 95.75 130 VAL A N 1
ATOM 1062 C CA . VAL A 1 130 ? -15.866 4.826 -0.555 1.00 95.75 130 VAL A CA 1
ATOM 1063 C C . VAL A 1 130 ? -16.586 5.563 -1.669 1.00 95.75 130 VAL A C 1
ATOM 1065 O O . VAL A 1 130 ? -17.811 5.633 -1.651 1.00 95.75 130 VAL A O 1
ATOM 1068 N N . GLU A 1 131 ? -15.842 6.173 -2.587 1.00 95.50 131 GLU A N 1
ATOM 1069 C CA . GLU A 1 131 ? -16.382 7.028 -3.652 1.00 95.50 131 GLU A CA 1
ATOM 1070 C C . GLU A 1 131 ? -17.318 8.125 -3.109 1.00 95.50 131 GLU A C 1
ATOM 1072 O O . GLU A 1 131 ? -18.339 8.479 -3.697 1.00 95.50 131 GLU A O 1
ATOM 1077 N N . ASN A 1 132 ? -16.973 8.656 -1.930 1.00 95.94 132 ASN A N 1
ATOM 1078 C CA . ASN A 1 132 ? -17.772 9.589 -1.137 1.00 95.94 132 ASN A CA 1
ATOM 1079 C C . ASN A 1 132 ? -19.199 9.107 -0.786 1.00 95.94 132 ASN A C 1
ATOM 1081 O O . ASN A 1 132 ? -20.039 9.930 -0.420 1.00 95.94 132 ASN A O 1
ATOM 1085 N N . GLN A 1 133 ? -19.467 7.801 -0.841 1.00 95.69 133 GLN A N 1
ATOM 1086 C CA . GLN A 1 133 ? -20.690 7.164 -0.348 1.00 95.69 133 GLN A CA 1
ATOM 1087 C C . GLN A 1 133 ? -20.430 6.484 0.995 1.00 95.69 133 GLN A C 1
ATOM 1089 O O . GLN A 1 133 ? -19.373 5.889 1.192 1.00 95.69 133 GLN A O 1
ATOM 1094 N N . GLU A 1 134 ? -21.379 6.575 1.925 1.00 95.88 134 GLU A N 1
ATOM 1095 C CA . GLU A 1 134 ? -21.252 5.976 3.254 1.00 95.88 134 GLU A CA 1
ATOM 1096 C C . GLU A 1 134 ? -21.699 4.515 3.279 1.00 95.88 134 GLU A C 1
ATOM 1098 O O . GLU A 1 134 ? -22.745 4.143 2.749 1.00 95.88 134 GLU A O 1
ATOM 1103 N N . TYR A 1 135 ? -20.908 3.708 3.972 1.00 95.25 135 TYR A N 1
ATOM 1104 C CA . TYR A 1 135 ? -21.122 2.294 4.215 1.00 95.25 135 TYR A CA 1
ATOM 1105 C C . TYR A 1 135 ? -20.848 1.985 5.686 1.00 95.25 135 TYR A C 1
ATOM 1107 O O . TYR A 1 135 ? -20.282 2.789 6.433 1.00 95.25 135 TYR A O 1
ATOM 1115 N N . ALA A 1 136 ? -21.236 0.788 6.103 1.00 93.75 136 ALA A N 1
ATOM 1116 C CA . ALA A 1 136 ? -20.995 0.290 7.442 1.00 93.75 136 ALA A CA 1
ATOM 1117 C C . ALA A 1 136 ? -20.575 -1.177 7.351 1.00 93.75 136 ALA A C 1
ATOM 1119 O O . ALA A 1 136 ? -21.188 -1.928 6.596 1.00 93.75 136 ALA A O 1
ATOM 1120 N N . ALA A 1 137 ? -19.541 -1.549 8.104 1.00 92.56 137 ALA A N 1
ATOM 1121 C CA . ALA A 1 137 ? -19.059 -2.922 8.214 1.00 92.56 137 ALA A CA 1
ATOM 1122 C C . ALA A 1 137 ? -19.121 -3.395 9.671 1.00 92.56 137 ALA A C 1
ATOM 1124 O O . ALA A 1 137 ? -18.794 -2.631 10.582 1.00 92.56 137 ALA A O 1
ATOM 1125 N N . SER A 1 138 ? -19.465 -4.662 9.897 1.00 91.56 138 SER A N 1
ATOM 1126 C CA . SER A 1 138 ? -19.399 -5.308 11.214 1.00 91.56 138 SER A CA 1
ATOM 1127 C C . SER A 1 138 ? -17.991 -5.782 11.588 1.00 91.56 138 SER A C 1
ATOM 1129 O O . SER A 1 138 ? -17.788 -6.312 12.680 1.00 91.56 138 SER A O 1
ATOM 1131 N N . ASN A 1 139 ? -17.031 -5.671 10.660 1.00 92.25 139 ASN A N 1
ATOM 1132 C CA . ASN A 1 139 ? -15.722 -6.312 10.754 1.00 92.25 139 ASN A CA 1
ATOM 1133 C C . ASN A 1 139 ? -14.586 -5.307 10.634 1.00 92.25 139 ASN A C 1
ATOM 1135 O O . ASN A 1 139 ? -14.622 -4.411 9.792 1.00 92.25 139 ASN A O 1
ATOM 1139 N N . ILE A 1 140 ? -13.531 -5.545 11.408 1.00 94.31 140 ILE A N 1
ATOM 1140 C CA . ILE A 1 140 ? -12.211 -4.944 11.212 1.00 94.31 140 ILE A CA 1
ATOM 1141 C C . ILE A 1 140 ? -11.141 -6.034 11.264 1.00 94.31 140 ILE A C 1
ATOM 1143 O O . ILE A 1 140 ? -11.376 -7.127 11.788 1.00 94.31 140 ILE A O 1
ATOM 1147 N N . LEU A 1 141 ? -9.954 -5.737 10.740 1.00 95.25 141 LEU A N 1
ATOM 1148 C CA . LEU A 1 141 ? -8.838 -6.673 10.740 1.00 95.25 141 LEU A CA 1
ATOM 1149 C C . LEU A 1 141 ? -7.741 -6.203 11.700 1.00 95.25 141 LEU A C 1
ATOM 1151 O O . LEU A 1 141 ? -7.045 -5.228 11.418 1.00 95.25 141 LEU A O 1
ATOM 1155 N N . ILE A 1 142 ? -7.564 -6.912 12.815 1.00 94.06 142 ILE A N 1
ATOM 1156 C CA . ILE A 1 142 ? -6.663 -6.502 13.900 1.00 94.06 142 ILE A CA 1
ATOM 1157 C C . ILE A 1 142 ? -5.389 -7.343 13.963 1.00 94.06 142 ILE A C 1
ATOM 1159 O O . ILE A 1 142 ? -5.389 -8.544 13.689 1.00 94.06 142 ILE A O 1
ATOM 1163 N N . GLY A 1 143 ? -4.288 -6.692 14.341 1.00 89.44 143 GLY A N 1
ATOM 1164 C CA . GLY A 1 143 ? -2.989 -7.329 14.540 1.00 89.44 143 GLY A CA 1
ATOM 1165 C C . GLY A 1 143 ? -2.984 -8.324 15.693 1.00 89.44 143 GLY A C 1
ATOM 1166 O O . GLY A 1 143 ? -3.425 -8.005 16.796 1.00 89.44 143 GLY A O 1
ATOM 1167 N N . ASP A 1 144 ? -2.416 -9.510 15.475 1.00 84.94 144 ASP A N 1
ATOM 1168 C CA . ASP A 1 144 ? -2.124 -10.432 16.567 1.00 84.94 144 ASP A CA 1
ATOM 1169 C C . ASP A 1 144 ? -0.900 -9.941 17.351 1.00 84.94 144 ASP A C 1
ATOM 1171 O O . ASP A 1 144 ? 0.237 -9.973 16.876 1.00 84.94 144 ASP A O 1
ATOM 1175 N N . SER A 1 145 ? -1.131 -9.488 18.584 1.00 76.25 145 SER A N 1
ATOM 1176 C CA . SER A 1 145 ? -0.080 -9.022 19.495 1.00 76.25 145 SER A CA 1
ATOM 1177 C C . SER A 1 145 ? 1.030 -10.051 19.764 1.00 76.25 145 SER A C 1
ATOM 1179 O O . SER A 1 145 ? 2.155 -9.654 20.073 1.00 76.25 145 SER A O 1
ATOM 1181 N N . SER A 1 146 ? 0.733 -11.348 19.626 1.00 72.19 146 SER A N 1
ATOM 1182 C CA . SER A 1 146 ? 1.659 -12.453 19.884 1.00 72.19 146 SER A CA 1
ATOM 1183 C C . SER A 1 146 ? 2.499 -12.849 18.665 1.00 72.19 146 SER A C 1
ATOM 1185 O O . SER A 1 146 ? 3.563 -13.451 18.822 1.00 72.19 146 SER A O 1
ATOM 1187 N N . ALA A 1 147 ? 2.079 -12.456 17.458 1.00 73.00 147 ALA A N 1
ATOM 1188 C CA . ALA A 1 147 ? 2.792 -12.759 16.226 1.00 73.00 147 ALA A CA 1
ATOM 1189 C C . ALA A 1 147 ? 4.083 -11.930 16.092 1.00 73.00 147 ALA A C 1
ATOM 1191 O O . ALA A 1 147 ? 4.136 -10.735 16.423 1.00 73.00 147 ALA A O 1
ATOM 1192 N N . SER A 1 148 ? 5.135 -12.554 15.555 1.00 66.56 148 SER A N 1
ATOM 1193 C CA . SER A 1 148 ? 6.351 -11.847 15.154 1.00 66.56 148 SER A CA 1
ATOM 1194 C C . SER A 1 148 ? 6.038 -10.874 14.021 1.00 66.56 148 SER A C 1
ATOM 1196 O O . SER A 1 148 ? 5.381 -11.224 13.047 1.00 66.56 148 SER A O 1
ATOM 1198 N N . THR A 1 149 ? 6.515 -9.639 14.139 1.00 62.84 149 THR A N 1
ATOM 1199 C CA . THR A 1 149 ? 6.360 -8.649 13.070 1.00 62.84 149 THR A CA 1
ATOM 1200 C C . THR A 1 149 ? 7.427 -8.881 12.011 1.00 62.84 149 THR A C 1
ATOM 1202 O O . THR A 1 149 ? 8.586 -8.527 12.238 1.00 62.84 149 THR A O 1
ATOM 1205 N N . ASP A 1 150 ? 7.030 -9.427 10.866 1.00 61.88 150 ASP A N 1
ATOM 1206 C CA . ASP A 1 150 ? 7.865 -9.458 9.668 1.00 61.88 150 ASP A CA 1
ATOM 1207 C C . ASP A 1 150 ? 7.549 -8.264 8.768 1.00 61.88 150 ASP A C 1
ATOM 1209 O O . ASP A 1 150 ? 6.400 -7.900 8.514 1.00 61.88 150 ASP A O 1
ATOM 1213 N N . ALA A 1 151 ? 8.617 -7.582 8.372 1.00 62.06 151 ALA A N 1
ATOM 1214 C CA . ALA A 1 151 ? 8.596 -6.143 8.204 1.00 62.06 151 ALA A CA 1
ATOM 1215 C C . ALA A 1 151 ? 8.798 -5.705 6.754 1.00 62.06 151 ALA A C 1
ATOM 1217 O O . ALA A 1 151 ? 9.777 -5.045 6.438 1.00 62.06 151 ALA A O 1
ATOM 1218 N N . GLY A 1 152 ? 7.886 -6.093 5.865 1.00 83.69 152 GLY A N 1
ATOM 1219 C CA . GLY A 1 152 ? 7.897 -5.637 4.472 1.00 83.69 152 GLY A CA 1
ATOM 1220 C C . GLY A 1 152 ? 9.248 -5.800 3.760 1.00 83.69 152 GLY A C 1
ATOM 1221 O O . GLY A 1 152 ? 9.838 -6.880 3.786 1.00 83.69 152 GLY A O 1
ATOM 1222 N N . PHE A 1 153 ? 9.717 -4.744 3.091 1.00 90.69 153 PHE A N 1
ATOM 1223 C CA . PHE A 1 153 ? 10.993 -4.734 2.367 1.00 90.69 153 PHE A CA 1
ATOM 1224 C C . PHE A 1 153 ? 11.555 -3.312 2.210 1.00 90.69 153 PHE A C 1
ATOM 1226 O O . PHE A 1 153 ? 10.842 -2.315 2.318 1.00 90.69 153 PHE A O 1
ATOM 1233 N N . SER A 1 154 ? 12.842 -3.208 1.890 1.00 90.62 154 SER A N 1
ATOM 1234 C CA . SER A 1 154 ? 13.501 -1.962 1.488 1.00 90.62 154 SER A CA 1
ATOM 1235 C C . SER A 1 154 ? 13.991 -2.062 0.050 1.00 90.62 154 SER A C 1
ATOM 1237 O O . SER A 1 154 ? 14.728 -2.985 -0.269 1.00 90.62 154 SER A O 1
ATOM 1239 N N . LEU A 1 155 ? 13.664 -1.092 -0.800 1.00 92.19 155 LEU A N 1
ATOM 1240 C CA . LEU A 1 155 ? 14.239 -0.934 -2.134 1.00 92.19 155 LEU A CA 1
ATOM 1241 C C . LEU A 1 155 ? 15.181 0.275 -2.133 1.00 92.19 155 LEU A C 1
ATOM 1243 O O . LEU A 1 155 ? 14.740 1.427 -2.142 1.00 92.19 155 LEU A O 1
ATOM 1247 N N . ILE A 1 156 ? 16.487 0.007 -2.113 1.00 90.81 156 ILE A N 1
ATOM 1248 C CA . ILE A 1 156 ? 17.527 1.031 -1.970 1.00 90.81 156 ILE A CA 1
ATOM 1249 C C . ILE A 1 156 ? 18.354 1.133 -3.249 1.00 90.81 156 ILE A C 1
ATOM 1251 O O . ILE A 1 156 ? 18.765 0.125 -3.814 1.00 90.81 156 ILE A O 1
ATOM 1255 N N . GLY A 1 157 ? 18.617 2.357 -3.704 1.00 88.31 157 GLY A N 1
ATOM 1256 C CA . GLY A 1 157 ? 19.523 2.618 -4.823 1.00 88.31 157 GLY A CA 1
ATOM 1257 C C . GLY A 1 157 ? 19.629 4.102 -5.161 1.00 88.31 157 GLY A C 1
ATOM 1258 O O . GLY A 1 157 ? 18.870 4.921 -4.637 1.00 88.31 157 GLY A O 1
ATOM 1259 N N . TYR A 1 158 ? 20.553 4.480 -6.045 1.00 86.81 158 TYR A N 1
ATOM 1260 C CA . TYR A 1 158 ? 20.744 5.885 -6.433 1.00 86.81 158 TYR A CA 1
ATOM 1261 C C . TYR A 1 158 ? 19.473 6.514 -7.037 1.00 86.81 158 TYR A C 1
ATOM 1263 O O . TYR A 1 158 ? 18.584 5.824 -7.544 1.00 86.81 158 TYR A O 1
ATOM 1271 N N . SER A 1 159 ? 19.349 7.842 -6.962 1.00 84.31 159 SER A N 1
ATOM 1272 C CA . SER A 1 159 ? 18.233 8.539 -7.614 1.00 84.31 159 SER A CA 1
ATOM 1273 C C . SER A 1 159 ? 18.268 8.289 -9.128 1.00 84.31 159 SER A C 1
ATOM 1275 O O . SER A 1 159 ? 19.340 8.233 -9.728 1.00 84.31 159 SER A O 1
ATOM 1277 N N . GLY A 1 160 ? 17.100 8.070 -9.735 1.00 82.75 160 GLY A N 1
ATOM 1278 C CA . GLY A 1 160 ? 16.986 7.778 -11.167 1.00 82.75 160 GLY A CA 1
ATOM 1279 C C . GLY A 1 160 ? 17.272 6.329 -11.593 1.00 82.75 160 GLY A C 1
ATOM 1280 O O . GLY A 1 160 ? 17.125 6.034 -12.773 1.00 82.75 160 GLY A O 1
ATOM 1281 N N . CYS A 1 161 ? 17.591 5.394 -10.684 1.00 84.81 161 CYS A N 1
ATOM 1282 C CA . CYS A 1 161 ? 17.801 3.974 -11.038 1.00 84.81 161 CYS A CA 1
ATOM 1283 C C . CYS A 1 161 ? 16.501 3.172 -11.285 1.00 84.81 161 CYS A C 1
ATOM 1285 O O . CYS A 1 161 ? 16.513 1.949 -11.326 1.00 84.81 161 CYS A O 1
ATOM 1287 N N . GLY A 1 162 ? 15.355 3.846 -11.429 1.00 86.00 162 GLY A N 1
ATOM 1288 C CA . GLY A 1 162 ? 14.088 3.204 -11.798 1.00 86.00 162 GLY A CA 1
ATOM 1289 C C . GLY A 1 162 ? 13.248 2.636 -10.648 1.00 86.00 162 GLY A C 1
ATOM 1290 O O . GLY A 1 162 ? 12.267 1.959 -10.929 1.00 86.00 162 GLY A O 1
ATOM 1291 N N . LYS A 1 163 ? 13.560 2.930 -9.376 1.00 91.75 163 LYS A N 1
ATOM 1292 C CA . LYS A 1 163 ? 12.807 2.415 -8.208 1.00 91.75 163 LYS A CA 1
ATOM 1293 C C . LYS A 1 163 ? 11.314 2.761 -8.239 1.00 91.75 163 LYS A C 1
ATOM 1295 O O . LYS A 1 163 ? 10.487 1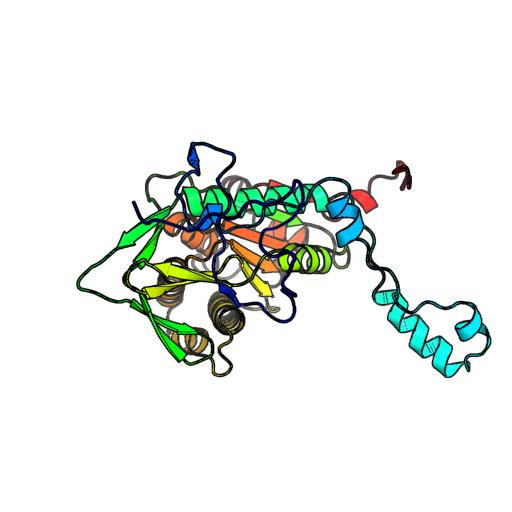.858 -8.220 1.00 91.75 163 LYS A O 1
ATOM 1300 N N . SER A 1 164 ? 10.972 4.047 -8.331 1.00 90.56 164 SER A N 1
ATOM 1301 C CA . SER A 1 164 ? 9.575 4.503 -8.334 1.00 90.56 164 SER A CA 1
ATOM 1302 C C . SER A 1 164 ? 8.807 3.958 -9.541 1.00 90.56 164 SER A C 1
ATOM 1304 O O . SER A 1 164 ? 7.670 3.520 -9.400 1.00 90.56 164 SER A O 1
ATOM 1306 N N . SER A 1 165 ? 9.457 3.878 -10.710 1.00 90.12 165 SER A N 1
ATOM 1307 C CA . SER A 1 165 ? 8.888 3.223 -11.896 1.00 90.12 165 SER A CA 1
ATOM 1308 C C . SER A 1 165 ? 8.616 1.736 -11.647 1.00 90.12 165 SER A C 1
ATOM 1310 O O . SER A 1 165 ? 7.544 1.250 -11.985 1.00 90.12 165 SER A O 1
ATOM 1312 N N . ALA A 1 166 ? 9.553 1.015 -11.024 1.00 92.25 166 ALA A N 1
ATOM 1313 C CA . ALA A 1 166 ? 9.388 -0.401 -10.710 1.00 92.25 166 ALA A CA 1
ATOM 1314 C C . ALA A 1 166 ? 8.242 -0.644 -9.717 1.00 92.25 166 ALA A C 1
ATOM 1316 O O . ALA A 1 166 ? 7.488 -1.598 -9.891 1.00 92.25 166 ALA A O 1
ATOM 1317 N N . ILE A 1 167 ? 8.070 0.236 -8.722 1.00 94.81 167 ILE A N 1
ATOM 1318 C CA . ILE A 1 167 ? 6.928 0.199 -7.797 1.00 94.81 167 ILE A CA 1
ATOM 1319 C C . ILE A 1 167 ? 5.623 0.469 -8.536 1.00 94.81 167 ILE A C 1
ATOM 1321 O O . ILE A 1 167 ? 4.671 -0.276 -8.349 1.00 94.81 167 ILE A O 1
ATOM 1325 N N . GLN A 1 168 ? 5.573 1.478 -9.409 1.00 92.25 168 GLN A N 1
ATOM 1326 C CA . GLN A 1 168 ? 4.377 1.771 -10.201 1.00 92.25 168 GLN A CA 1
ATOM 1327 C C . GLN A 1 168 ? 3.947 0.563 -11.048 1.00 92.25 168 GLN A C 1
ATOM 1329 O O . GLN A 1 168 ? 2.770 0.222 -11.083 1.00 92.25 168 GLN A O 1
ATOM 1334 N N . MET A 1 169 ? 4.907 -0.105 -11.688 1.00 91.06 169 MET A N 1
ATOM 1335 C CA . MET A 1 169 ? 4.669 -1.291 -12.519 1.00 91.06 169 MET A CA 1
ATOM 1336 C C . MET A 1 169 ? 4.333 -2.543 -11.700 1.00 91.06 169 MET A C 1
ATOM 1338 O O . MET A 1 169 ? 3.638 -3.434 -12.185 1.00 91.06 169 MET A O 1
ATOM 1342 N N . LEU A 1 170 ? 4.848 -2.638 -10.472 1.00 94.31 170 LEU A N 1
ATOM 1343 C CA . LEU A 1 170 ? 4.497 -3.684 -9.516 1.00 94.31 170 LEU A CA 1
ATOM 1344 C C . LEU A 1 170 ? 3.037 -3.548 -9.096 1.00 94.31 170 LEU A C 1
ATOM 1346 O O . LEU A 1 170 ? 2.258 -4.482 -9.245 1.00 94.31 170 LEU A O 1
ATOM 1350 N N . VAL A 1 171 ? 2.665 -2.374 -8.587 1.00 94.75 171 VAL A N 1
ATOM 1351 C CA . VAL A 1 171 ? 1.346 -2.172 -7.987 1.00 94.75 171 VAL A CA 1
ATOM 1352 C C . VAL A 1 171 ? 0.227 -2.108 -9.025 1.00 94.75 171 VAL A C 1
ATOM 1354 O O . VAL A 1 171 ? -0.901 -2.424 -8.682 1.00 94.75 171 VAL A O 1
ATOM 1357 N N . SER A 1 172 ? 0.521 -1.805 -10.297 1.00 92.19 172 SER A N 1
ATOM 1358 C CA . SER A 1 172 ? -0.480 -1.837 -11.378 1.00 92.19 172 SER A CA 1
ATOM 1359 C C . SER A 1 172 ? -1.037 -3.236 -11.675 1.00 92.19 172 SER A C 1
ATOM 1361 O O . SER A 1 172 ? -2.003 -3.354 -12.418 1.00 92.19 172 SER A O 1
ATOM 1363 N N . TYR A 1 173 ? -0.411 -4.293 -11.151 1.00 93.31 173 TYR A N 1
ATOM 1364 C CA . TYR A 1 173 ? -0.888 -5.676 -11.263 1.00 93.31 173 TYR A CA 1
ATOM 1365 C C . TYR A 1 173 ? -1.823 -6.086 -10.109 1.00 93.31 173 TYR A C 1
ATOM 1367 O O . TYR A 1 173 ? -2.537 -7.080 -10.208 1.00 93.31 173 TYR A O 1
ATOM 1375 N N . TYR A 1 174 ? -1.846 -5.323 -9.012 1.00 95.50 174 TYR A N 1
ATOM 1376 C CA . TYR A 1 174 ? -2.682 -5.607 -7.847 1.00 95.50 174 TYR A CA 1
ATOM 1377 C C . TYR A 1 174 ? -3.871 -4.640 -7.821 1.00 95.50 174 TYR A C 1
ATOM 1379 O O . TYR A 1 174 ? -3.664 -3.435 -7.970 1.00 95.50 174 TYR A O 1
ATOM 1387 N N . PRO A 1 175 ? -5.112 -5.101 -7.584 1.00 96.62 175 PRO A N 1
ATOM 1388 C CA . PRO A 1 175 ? -6.216 -4.177 -7.362 1.00 96.62 175 PRO A CA 1
ATOM 1389 C C . PRO A 1 175 ? -5.935 -3.344 -6.118 1.00 96.62 175 PRO A C 1
ATOM 1391 O O . PRO A 1 175 ? -5.604 -3.908 -5.075 1.00 96.62 175 PRO A O 1
ATOM 1394 N N . GLN A 1 176 ? -6.048 -2.019 -6.203 1.00 97.62 176 GLN A N 1
ATOM 1395 C CA . GLN A 1 176 ? -5.708 -1.156 -5.070 1.00 97.62 176 GLN A CA 1
ATOM 1396 C C . GLN A 1 176 ? -6.668 -1.368 -3.891 1.00 97.62 176 GLN A C 1
ATOM 1398 O O . GLN A 1 176 ? -6.236 -1.391 -2.736 1.00 97.62 176 GLN A O 1
ATOM 1403 N N . VAL A 1 177 ? -7.956 -1.557 -4.188 1.00 98.31 177 VAL A N 1
ATOM 1404 C CA . VAL A 1 177 ? -8.995 -1.877 -3.209 1.00 98.31 177 VAL A CA 1
ATOM 1405 C C . VAL A 1 177 ? -9.810 -3.065 -3.696 1.00 98.31 177 VAL A C 1
ATOM 1407 O O . VAL A 1 177 ? -10.335 -3.068 -4.808 1.00 98.31 177 VAL A O 1
ATOM 1410 N N . ILE A 1 178 ? -9.947 -4.058 -2.830 1.00 98.00 178 ILE A N 1
ATOM 1411 C CA . ILE A 1 178 ? -10.809 -5.213 -3.030 1.00 98.00 178 ILE A CA 1
ATOM 1412 C C . ILE A 1 178 ? -12.020 -5.051 -2.108 1.00 98.00 178 ILE A C 1
ATOM 1414 O O . ILE A 1 178 ? -11.882 -4.910 -0.894 1.00 98.00 178 ILE A O 1
ATOM 1418 N N . MET A 1 179 ? -13.216 -5.037 -2.686 1.00 96.94 179 MET A N 1
ATOM 1419 C CA . MET A 1 179 ? -14.474 -4.939 -1.954 1.00 96.94 179 MET A CA 1
ATOM 1420 C C . MET A 1 179 ? -15.043 -6.334 -1.743 1.00 96.94 179 MET A C 1
ATOM 1422 O O . MET A 1 179 ? -15.470 -7.003 -2.685 1.00 96.94 179 MET A O 1
ATOM 1426 N N . HIS A 1 180 ? -15.057 -6.774 -0.493 1.00 95.31 180 HIS A N 1
ATOM 1427 C CA . HIS A 1 180 ? -15.657 -8.042 -0.115 1.00 95.31 180 HIS A CA 1
ATOM 1428 C C . HIS A 1 180 ? -17.138 -7.858 0.185 1.00 95.31 180 HIS A C 1
ATOM 1430 O O . HIS A 1 180 ? -17.560 -6.795 0.641 1.00 95.31 180 HIS A O 1
ATOM 1436 N N . THR A 1 181 ? -17.904 -8.926 -0.004 1.00 92.88 181 THR A N 1
ATOM 1437 C CA . THR A 1 181 ? -19.320 -8.989 0.351 1.00 92.88 181 THR A CA 1
ATOM 1438 C C . THR A 1 181 ? -19.536 -10.181 1.273 1.00 92.88 181 THR A C 1
ATOM 1440 O O . THR A 1 181 ? -19.100 -11.293 0.969 1.00 92.88 181 THR A O 1
ATOM 1443 N N . THR A 1 182 ? -20.168 -9.952 2.421 1.00 86.44 182 THR A N 1
ATOM 1444 C CA . THR A 1 182 ? -20.575 -11.016 3.347 1.00 86.44 182 THR A CA 1
ATOM 1445 C C . THR A 1 182 ? -21.837 -11.718 2.843 1.00 86.44 182 THR A C 1
ATOM 1447 O O . THR A 1 182 ? -22.553 -11.201 1.987 1.00 86.44 182 THR A O 1
ATOM 1450 N N . GLU A 1 183 ? -22.166 -12.880 3.413 1.00 82.19 183 GLU A N 1
ATOM 1451 C CA . GLU A 1 183 ? -23.418 -13.594 3.099 1.00 82.19 183 GLU A CA 1
ATOM 1452 C C . GLU A 1 183 ? -24.671 -12.741 3.367 1.00 82.19 183 GLU A C 1
ATOM 1454 O O . GLU A 1 183 ? -25.673 -12.871 2.669 1.00 82.19 183 GLU A O 1
ATOM 1459 N N . ASN A 1 184 ? -24.590 -11.817 4.329 1.00 81.19 184 ASN A N 1
ATOM 1460 C CA . ASN A 1 184 ? -25.676 -10.903 4.687 1.00 81.19 184 ASN A CA 1
ATOM 1461 C C . ASN A 1 184 ? -25.736 -9.654 3.783 1.00 81.19 184 ASN A C 1
ATOM 1463 O O . ASN A 1 184 ? -26.516 -8.741 4.053 1.00 81.19 184 ASN A O 1
ATOM 1467 N N . GLY A 1 185 ? -24.912 -9.589 2.729 1.00 84.62 185 GLY A N 1
ATOM 1468 C CA . GLY A 1 185 ? -24.866 -8.476 1.778 1.00 84.62 185 GLY A CA 1
ATOM 1469 C C . GLY A 1 185 ? -24.122 -7.237 2.280 1.00 84.62 185 GLY A C 1
ATOM 1470 O O . GLY A 1 185 ? -24.213 -6.180 1.660 1.00 84.62 185 GLY A O 1
ATOM 1471 N N . GLU A 1 186 ? -23.395 -7.338 3.395 1.00 89.31 186 GLU A N 1
ATOM 1472 C CA . GLU A 1 186 ? -22.573 -6.237 3.894 1.00 89.31 186 GLU A CA 1
ATOM 1473 C C . GLU A 1 186 ? -21.244 -6.174 3.143 1.00 89.31 186 GLU A C 1
ATOM 1475 O O . GLU A 1 186 ? -20.617 -7.204 2.888 1.00 89.31 186 GLU A O 1
ATOM 1480 N N . TYR A 1 187 ? -20.804 -4.960 2.822 1.00 92.69 187 TYR A N 1
ATOM 1481 C CA . TYR A 1 187 ? -19.527 -4.727 2.166 1.00 92.69 187 TYR A CA 1
ATOM 1482 C C . TYR A 1 187 ? -18.449 -4.380 3.186 1.00 92.69 187 TYR A C 1
ATOM 1484 O O . TYR A 1 187 ? -18.717 -3.711 4.183 1.00 92.69 187 TYR A O 1
ATOM 1492 N N . PHE A 1 188 ? -17.216 -4.800 2.917 1.00 94.25 188 PHE A N 1
ATOM 1493 C CA . PHE A 1 188 ? -16.058 -4.311 3.654 1.00 94.25 188 PHE A CA 1
ATOM 1494 C C . PHE A 1 188 ? -14.830 -4.193 2.739 1.00 94.25 188 PHE A C 1
ATOM 1496 O O . PHE A 1 188 ? -14.628 -5.041 1.863 1.00 94.25 188 PHE A O 1
ATOM 1503 N N . PRO A 1 189 ? -14.015 -3.138 2.909 1.00 96.50 189 PRO A N 1
ATOM 1504 C CA . PRO A 1 189 ? -12.871 -2.876 2.048 1.00 96.50 189 PRO A CA 1
ATOM 1505 C C . PRO A 1 189 ? -11.605 -3.603 2.519 1.00 96.50 189 PRO A C 1
ATOM 1507 O O . PRO A 1 189 ? -11.309 -3.677 3.712 1.00 96.50 189 PRO A O 1
ATOM 1510 N N . GLN A 1 190 ? -10.810 -4.051 1.553 1.00 98.06 190 GLN A N 1
ATOM 1511 C CA . GLN A 1 190 ? -9.414 -4.439 1.705 1.00 98.06 190 GLN A CA 1
ATOM 1512 C C . GLN A 1 190 ? -8.564 -3.525 0.821 1.00 98.06 190 GLN A C 1
ATOM 1514 O O . GLN A 1 190 ? -8.561 -3.663 -0.400 1.00 98.06 190 GLN A O 1
ATOM 1519 N N . ILE A 1 191 ? -7.808 -2.606 1.418 1.00 98.56 191 ILE A N 1
ATOM 1520 C CA . ILE A 1 191 ? -6.783 -1.853 0.685 1.00 98.56 191 ILE A CA 1
ATOM 1521 C C . ILE A 1 191 ? -5.539 -2.734 0.589 1.00 98.56 191 ILE A C 1
ATOM 1523 O O . ILE A 1 191 ? -4.899 -3.016 1.602 1.00 98.56 191 ILE A O 1
ATOM 1527 N N . THR A 1 192 ? -5.160 -3.159 -0.613 1.00 98.06 192 THR A N 1
ATOM 1528 C CA . THR 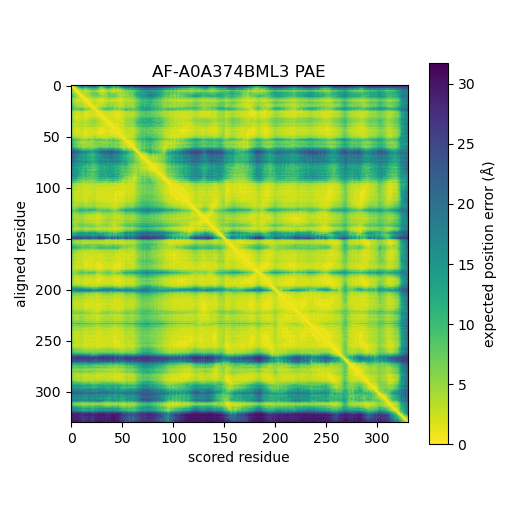A 1 192 ? -3.988 -4.028 -0.787 1.00 98.06 192 THR A CA 1
ATOM 1529 C C . THR A 1 192 ? -2.697 -3.244 -0.555 1.00 98.06 192 THR A C 1
ATOM 1531 O O . THR A 1 192 ? -1.848 -3.681 0.221 1.00 98.06 192 THR A O 1
ATOM 1534 N N . TYR A 1 193 ? -2.573 -2.047 -1.137 1.00 98.00 193 TYR A N 1
ATOM 1535 C CA . TYR A 1 193 ? -1.399 -1.188 -1.000 1.00 98.00 193 TYR A CA 1
ATOM 1536 C C . TYR A 1 193 ? -1.739 0.306 -0.925 1.00 98.00 193 TYR A C 1
ATOM 1538 O O . TYR A 1 193 ? -2.686 0.800 -1.539 1.00 98.00 193 TYR A O 1
ATOM 1546 N N . LEU A 1 194 ? -0.881 1.055 -0.232 1.00 97.81 194 LEU A N 1
ATOM 1547 C CA . LEU A 1 194 ? -0.812 2.514 -0.293 1.00 97.81 194 LEU A CA 1
ATOM 1548 C C . LEU A 1 194 ? 0.586 2.947 -0.718 1.00 97.81 194 LEU A C 1
ATOM 1550 O O . LEU A 1 194 ? 1.568 2.479 -0.148 1.00 97.81 194 LEU A O 1
ATOM 1554 N N . VAL A 1 195 ? 0.680 3.869 -1.675 1.00 96.81 195 VAL A N 1
ATOM 1555 C CA . VAL A 1 195 ? 1.944 4.530 -2.030 1.00 96.81 195 VAL A CA 1
ATOM 1556 C C . VAL A 1 195 ? 1.912 5.951 -1.486 1.00 96.81 195 VAL A C 1
ATOM 1558 O O . VAL A 1 195 ? 1.051 6.745 -1.863 1.00 96.81 195 VAL A O 1
ATOM 1561 N N . VAL A 1 196 ? 2.847 6.265 -0.593 1.00 95.19 196 VAL A N 1
ATOM 1562 C CA . VAL A 1 196 ? 2.978 7.567 0.060 1.00 95.19 196 VAL A CA 1
ATOM 1563 C C . VAL A 1 196 ? 4.306 8.183 -0.361 1.00 95.19 196 VAL A C 1
ATOM 1565 O O . VAL A 1 196 ? 5.373 7.744 0.066 1.00 95.19 196 VAL A O 1
ATOM 1568 N N . ASN A 1 197 ? 4.233 9.215 -1.200 1.00 92.00 197 ASN A N 1
ATOM 1569 C CA . ASN A 1 197 ? 5.407 9.973 -1.625 1.00 92.00 197 ASN A CA 1
ATOM 1570 C C . ASN A 1 197 ? 5.804 10.955 -0.520 1.00 92.00 197 ASN A C 1
ATOM 1572 O O . ASN A 1 197 ? 5.039 11.861 -0.181 1.00 92.00 197 ASN A O 1
ATOM 1576 N N . CYS A 1 198 ? 6.997 10.784 0.042 1.00 86.50 198 CYS A N 1
ATOM 1577 C CA . CYS A 1 198 ? 7.488 11.640 1.113 1.00 86.50 198 CYS A CA 1
ATOM 1578 C C . CYS A 1 198 ? 7.882 13.019 0.565 1.00 86.50 198 CYS A C 1
ATOM 1580 O O . CYS A 1 198 ? 8.513 13.134 -0.484 1.00 86.50 198 CYS A O 1
ATOM 1582 N N . ILE A 1 199 ? 7.522 14.085 1.280 1.00 82.31 199 ILE A N 1
ATOM 1583 C CA . ILE A 1 199 ? 7.766 15.468 0.843 1.00 82.31 199 ILE A CA 1
ATOM 1584 C C . ILE A 1 199 ? 9.083 15.981 1.463 1.00 82.31 199 ILE A C 1
ATOM 1586 O O . ILE A 1 199 ? 9.353 15.667 2.627 1.00 82.31 199 ILE A O 1
ATOM 1590 N N . PRO A 1 200 ? 9.907 16.779 0.750 1.00 73.19 200 PRO A N 1
ATOM 1591 C CA . PRO A 1 200 ? 11.125 17.368 1.313 1.00 73.19 200 PRO A CA 1
ATOM 1592 C C . PRO A 1 200 ? 10.867 18.165 2.595 1.00 73.19 200 PRO A C 1
ATOM 1594 O O . PRO A 1 200 ? 9.952 18.987 2.639 1.00 73.19 200 PRO A O 1
ATOM 1597 N N . ASN A 1 201 ? 11.705 17.955 3.615 1.00 64.75 201 ASN A N 1
ATOM 1598 C CA . ASN A 1 201 ? 11.627 18.623 4.924 1.00 64.75 201 ASN A CA 1
ATOM 1599 C C . 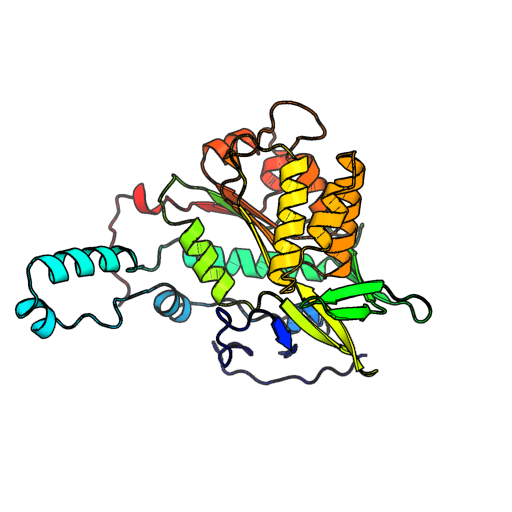ASN A 1 201 ? 10.284 18.409 5.646 1.00 64.75 201 ASN A C 1
ATOM 1601 O O . ASN A 1 201 ? 9.889 19.209 6.497 1.00 64.75 201 ASN A O 1
ATOM 1605 N N . SER A 1 202 ? 9.564 17.340 5.298 1.00 72.88 202 SER A N 1
ATOM 1606 C CA . SER A 1 202 ? 8.339 16.963 5.993 1.00 72.88 202 SER A CA 1
ATOM 1607 C C . SER A 1 202 ? 8.655 16.273 7.320 1.00 72.88 202 SER A C 1
ATOM 1609 O O . SER A 1 202 ? 9.648 15.555 7.467 1.00 72.88 202 SER A O 1
ATOM 1611 N N . ASN A 1 203 ? 7.794 16.517 8.307 1.00 80.38 203 ASN A N 1
ATOM 1612 C CA . ASN A 1 203 ? 7.821 15.843 9.602 1.00 80.38 203 ASN A CA 1
ATOM 1613 C C . ASN A 1 203 ? 6.801 14.688 9.628 1.00 80.38 203 ASN A C 1
ATOM 1615 O O . ASN A 1 203 ? 6.028 14.492 8.690 1.00 80.38 203 ASN A O 1
ATOM 1619 N N . PHE A 1 204 ? 6.743 13.948 10.737 1.00 82.88 204 PHE A N 1
ATOM 1620 C CA . PHE A 1 204 ? 5.801 12.834 10.881 1.00 82.88 204 PHE A CA 1
ATOM 1621 C C . PHE A 1 204 ? 4.327 13.248 10.849 1.00 82.88 204 PHE A C 1
ATOM 1623 O O . PHE A 1 204 ? 3.486 12.437 10.474 1.00 82.88 204 PHE A O 1
ATOM 1630 N N . SER A 1 205 ? 3.990 14.494 11.199 1.00 86.69 205 SER A N 1
ATOM 1631 C CA . SER A 1 205 ? 2.611 14.973 11.057 1.00 86.69 205 SER A CA 1
ATOM 1632 C C . SER A 1 205 ? 2.213 14.979 9.588 1.00 86.69 205 SER A C 1
ATOM 1634 O O . SER A 1 205 ? 1.190 14.399 9.241 1.00 86.69 205 SER A O 1
ATOM 1636 N N . ALA A 1 206 ? 3.046 15.579 8.736 1.00 88.06 206 ALA A N 1
ATOM 1637 C CA . ALA A 1 206 ? 2.816 15.616 7.297 1.00 88.06 206 ALA A CA 1
ATOM 1638 C C . ALA A 1 206 ? 2.825 14.209 6.676 1.00 88.06 206 ALA A C 1
ATOM 1640 O O . ALA A 1 206 ? 2.059 13.947 5.753 1.00 88.06 206 ALA A O 1
ATOM 1641 N N . LEU A 1 207 ? 3.632 13.285 7.210 1.00 89.50 207 LEU A N 1
ATOM 1642 C CA . LEU A 1 207 ? 3.599 11.880 6.802 1.00 89.50 207 LEU A CA 1
ATOM 1643 C C . LEU A 1 207 ? 2.244 11.223 7.103 1.00 89.50 207 LEU A C 1
ATOM 1645 O O . LEU A 1 207 ? 1.676 10.580 6.225 1.00 89.50 207 LEU A O 1
ATOM 1649 N N . TYR A 1 208 ? 1.712 11.391 8.319 1.00 92.00 208 TYR A N 1
ATOM 1650 C CA . TYR A 1 208 ? 0.392 10.860 8.674 1.00 92.00 208 TYR A CA 1
ATOM 1651 C C . TYR A 1 208 ? -0.723 11.499 7.842 1.00 92.00 208 TYR A C 1
ATOM 1653 O O . TYR A 1 208 ? -1.622 10.790 7.394 1.00 92.00 208 TYR A O 1
ATOM 1661 N N . ASP A 1 209 ? -0.635 12.804 7.575 1.00 92.31 209 ASP A N 1
ATOM 1662 C CA . ASP A 1 209 ? -1.563 13.493 6.673 1.00 92.31 209 ASP A CA 1
ATOM 1663 C C . ASP A 1 209 ? -1.493 12.890 5.251 1.00 92.31 209 ASP A C 1
ATOM 1665 O O . ASP A 1 209 ? -2.528 12.628 4.637 1.00 92.31 209 ASP A O 1
ATOM 1669 N N . GLY A 1 210 ? -0.285 12.575 4.764 1.00 94.06 210 GLY A N 1
ATOM 1670 C CA . GLY A 1 210 ? -0.051 11.903 3.482 1.00 94.06 210 GLY A CA 1
ATOM 1671 C C . GLY A 1 210 ? -0.584 10.467 3.413 1.00 94.06 210 GLY A C 1
ATOM 1672 O O . GLY A 1 210 ? -1.090 10.059 2.371 1.00 94.06 210 GLY A O 1
ATOM 1673 N N . ILE A 1 211 ? -0.543 9.707 4.516 1.00 96.19 211 ILE A N 1
ATOM 1674 C CA . ILE A 1 211 ? -1.210 8.394 4.593 1.00 96.19 211 ILE A CA 1
ATOM 1675 C C . ILE A 1 211 ? -2.728 8.572 4.470 1.00 96.19 211 ILE A C 1
ATOM 1677 O O . ILE A 1 211 ? -3.366 7.834 3.726 1.00 96.19 211 ILE A O 1
ATOM 1681 N N . GLY A 1 212 ? -3.305 9.565 5.154 1.00 97.06 212 GLY A N 1
ATOM 1682 C CA . GLY A 1 212 ? -4.725 9.899 5.031 1.00 97.06 212 GLY A CA 1
ATOM 1683 C C . GLY A 1 212 ? -5.146 10.221 3.600 1.00 97.06 212 GLY A C 1
ATOM 1684 O O . GLY A 1 212 ? -6.153 9.710 3.120 1.00 97.06 212 GLY A O 1
ATOM 1685 N N . ASP A 1 213 ? -4.348 11.033 2.908 1.00 96.81 213 ASP A N 1
ATOM 1686 C CA . ASP A 1 213 ? -4.574 11.392 1.504 1.00 96.81 213 ASP A CA 1
ATOM 1687 C C . ASP A 1 213 ? -4.459 10.167 0.580 1.00 96.81 213 ASP A C 1
ATOM 1689 O O . ASP A 1 213 ? -5.271 9.989 -0.328 1.00 96.81 213 ASP A O 1
ATOM 1693 N N . ALA A 1 214 ? -3.508 9.267 0.847 1.00 97.38 214 ALA A N 1
ATOM 1694 C CA . ALA A 1 214 ? -3.393 8.008 0.117 1.00 97.38 214 ALA A CA 1
ATOM 1695 C C . ALA A 1 214 ? -4.615 7.094 0.327 1.00 97.38 214 ALA A C 1
ATOM 1697 O O . ALA A 1 214 ? -5.048 6.452 -0.629 1.00 97.38 214 ALA A O 1
ATOM 1698 N N . ILE A 1 215 ? -5.195 7.061 1.535 1.00 98.38 215 ILE A N 1
ATOM 1699 C CA . ILE A 1 215 ? -6.437 6.323 1.825 1.00 98.38 215 ILE A CA 1
ATOM 1700 C C . ILE A 1 215 ? -7.611 6.923 1.044 1.00 98.38 215 ILE A C 1
ATOM 1702 O O . ILE A 1 215 ? -8.322 6.184 0.367 1.00 98.38 215 ILE A O 1
ATOM 1706 N N . ASP A 1 216 ? -7.801 8.247 1.098 1.00 97.88 216 ASP A N 1
ATOM 1707 C CA . ASP A 1 216 ? -8.873 8.926 0.356 1.00 97.88 216 ASP A CA 1
ATOM 1708 C C . ASP A 1 216 ? -8.774 8.631 -1.151 1.00 97.88 216 ASP A C 1
ATOM 1710 O O . ASP A 1 216 ? -9.766 8.261 -1.778 1.00 97.88 216 ASP A O 1
ATOM 1714 N N . LYS A 1 217 ? -7.564 8.704 -1.721 1.00 96.50 217 LYS A N 1
ATOM 1715 C CA . LYS A 1 217 ? -7.311 8.384 -3.135 1.00 96.50 217 LYS A CA 1
ATOM 1716 C C . LYS A 1 217 ? -7.556 6.917 -3.475 1.00 96.50 217 LYS A C 1
ATOM 1718 O O . LYS A 1 217 ? -8.098 6.642 -4.541 1.00 96.50 217 LYS A O 1
ATOM 1723 N N . ALA A 1 218 ? -7.149 5.987 -2.609 1.00 97.44 218 ALA A N 1
ATOM 1724 C CA . ALA A 1 218 ? -7.372 4.557 -2.821 1.00 97.44 218 ALA A CA 1
ATOM 1725 C C . ALA A 1 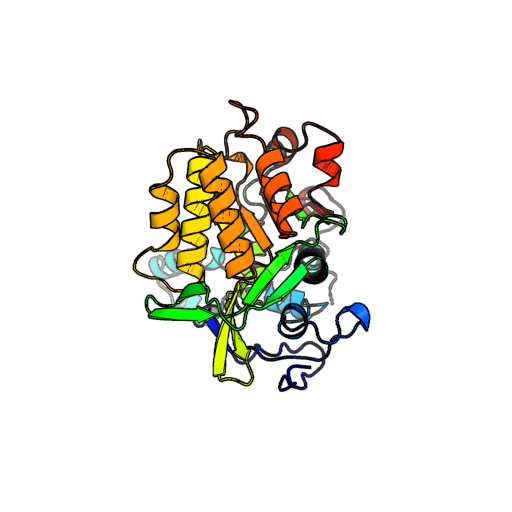218 ? -8.870 4.227 -2.840 1.00 97.44 218 ALA A C 1
ATOM 1727 O O . ALA A 1 218 ? -9.329 3.493 -3.707 1.00 97.44 218 ALA A O 1
ATOM 1728 N N . LEU A 1 219 ? -9.637 4.823 -1.924 1.00 97.00 219 LEU A N 1
ATOM 1729 C CA . LEU A 1 219 ? -11.080 4.618 -1.803 1.00 97.00 219 LEU A CA 1
ATOM 1730 C C . LEU A 1 219 ? -11.902 5.497 -2.761 1.00 97.00 219 LEU A C 1
ATOM 1732 O O . LEU A 1 219 ? -13.120 5.539 -2.636 1.00 97.00 219 LEU A O 1
ATOM 1736 N N . GLY A 1 220 ? -11.275 6.221 -3.695 1.00 95.75 220 GLY A N 1
ATOM 1737 C CA . GLY A 1 220 ? -11.984 7.040 -4.685 1.00 95.75 220 GLY A CA 1
ATOM 1738 C C . GLY A 1 220 ? -12.708 8.264 -4.106 1.00 95.75 220 GLY A C 1
ATOM 1739 O O . GLY A 1 220 ? -13.586 8.828 -4.755 1.00 95.75 220 GLY A O 1
ATOM 1740 N N . ASN A 1 221 ? -12.365 8.700 -2.891 1.00 96.19 221 ASN A N 1
ATOM 1741 C CA . ASN A 1 221 ? -12.973 9.869 -2.260 1.00 96.19 221 ASN A CA 1
ATOM 1742 C C . ASN A 1 221 ? -12.431 11.157 -2.898 1.00 96.19 221 ASN A C 1
ATOM 1744 O O . ASN A 1 221 ? -11.326 11.607 -2.602 1.00 96.19 221 ASN A O 1
ATOM 1748 N N . ILE A 1 222 ? -13.238 11.787 -3.752 1.00 93.38 222 ILE A N 1
ATOM 1749 C CA . ILE A 1 222 ? -12.936 13.077 -4.393 1.00 93.38 222 ILE A CA 1
ATOM 1750 C C . ILE A 1 222 ? -12.894 14.199 -3.350 1.00 93.38 222 ILE A C 1
ATOM 1752 O O . ILE A 1 222 ? -12.027 15.072 -3.389 1.00 93.38 222 ILE A O 1
ATOM 1756 N N . LYS A 1 223 ? -13.844 14.190 -2.408 1.00 95.25 223 LYS A N 1
ATOM 1757 C CA . LYS A 1 223 ? -13.812 15.059 -1.227 1.00 95.25 223 LYS A CA 1
ATOM 1758 C C . LYS A 1 223 ? -13.047 14.337 -0.117 1.00 95.25 223 LYS A C 1
ATOM 1760 O O . LYS A 1 223 ? -13.526 13.284 0.300 1.00 95.25 223 LYS A O 1
ATOM 1765 N N . PRO A 1 224 ? -11.914 14.870 0.371 1.00 94.69 224 PRO A N 1
ATOM 1766 C CA . PRO A 1 224 ? -11.116 14.162 1.362 1.00 94.69 224 PRO A CA 1
ATOM 1767 C C . PRO A 1 224 ? -11.848 14.048 2.704 1.00 94.69 224 PRO A C 1
ATOM 1769 O O . PRO A 1 224 ? -12.341 15.047 3.236 1.00 94.69 224 PRO A O 1
ATOM 1772 N N . ILE A 1 225 ? -11.917 12.832 3.244 1.00 96.62 225 ILE A N 1
ATOM 1773 C CA . ILE A 1 225 ? -12.582 12.512 4.514 1.00 96.62 225 ILE A CA 1
ATOM 1774 C C . ILE A 1 225 ? -11.517 12.127 5.539 1.00 96.62 225 ILE A C 1
ATOM 1776 O O . ILE A 1 225 ? -11.397 12.763 6.588 1.00 96.62 225 ILE A O 1
ATOM 1780 N N . TYR A 1 226 ? -10.693 11.133 5.211 1.00 97.44 226 TYR A N 1
ATOM 1781 C CA . TYR A 1 226 ? -9.734 10.542 6.144 1.00 97.44 226 TYR A CA 1
ATOM 1782 C C . TYR A 1 226 ? -8.547 11.455 6.413 1.00 97.44 226 TYR A C 1
ATOM 1784 O O . TYR A 1 226 ? -8.177 11.683 7.566 1.00 97.44 226 TYR A O 1
ATOM 1792 N N . SER A 1 227 ? -7.989 12.054 5.364 1.00 96.06 227 SER A N 1
ATOM 1793 C CA . SER A 1 227 ? -6.962 13.089 5.501 1.00 96.06 227 SER A CA 1
ATOM 1794 C C . SER A 1 227 ? -7.467 14.285 6.315 1.00 96.06 227 SER A C 1
ATOM 1796 O O . SER A 1 227 ? -6.773 14.755 7.216 1.00 96.06 227 SER A O 1
ATOM 1798 N N . ALA A 1 228 ? -8.700 14.740 6.071 1.00 96.44 228 ALA A N 1
ATOM 1799 C CA . ALA A 1 228 ? -9.303 15.860 6.789 1.00 96.44 228 ALA A CA 1
ATOM 1800 C C . ALA A 1 228 ? -9.526 15.550 8.280 1.00 96.44 228 ALA A C 1
ATOM 1802 O O . ALA A 1 228 ? -9.371 16.432 9.128 1.00 96.44 228 ALA A O 1
ATOM 1803 N N . GLU A 1 229 ? -9.874 14.309 8.624 1.00 96.31 229 GLU A N 1
ATOM 1804 C CA . GLU A 1 229 ? -9.949 13.852 10.013 1.00 96.31 229 GLU A CA 1
ATOM 1805 C C . GLU A 1 229 ? -8.582 13.866 10.703 1.00 96.31 229 GLU A C 1
ATOM 1807 O O . GLU A 1 229 ? -8.480 14.361 11.827 1.00 96.31 229 GLU A O 1
ATOM 1812 N N . ILE A 1 230 ? -7.528 13.388 10.035 1.00 95.38 230 ILE A N 1
ATOM 1813 C CA . ILE A 1 230 ? -6.167 13.377 10.591 1.00 95.38 230 ILE A CA 1
ATOM 1814 C C . ILE A 1 230 ? -5.643 14.805 10.775 1.00 95.38 230 ILE A C 1
ATOM 1816 O O . ILE A 1 230 ? -5.089 15.119 11.830 1.00 95.38 230 ILE A O 1
ATOM 1820 N N . MET A 1 231 ? -5.872 15.702 9.811 1.00 93.62 231 MET A N 1
ATOM 1821 C CA . MET A 1 231 ? -5.421 17.098 9.887 1.00 93.62 231 MET A CA 1
ATOM 1822 C C . MET A 1 231 ? -5.996 17.853 11.094 1.00 93.62 231 MET A C 1
ATOM 1824 O O . MET A 1 231 ? -5.340 18.745 11.631 1.00 93.62 231 MET A O 1
ATOM 1828 N N . LYS A 1 232 ? -7.202 17.494 11.558 1.00 95.06 232 LYS A N 1
ATOM 1829 C CA . LYS A 1 232 ? -7.832 18.102 12.747 1.00 95.06 232 LYS A CA 1
ATOM 1830 C C . LYS A 1 232 ? -7.145 17.703 14.059 1.00 95.06 232 LYS A C 1
ATOM 1832 O O . LYS A 1 232 ? -7.322 18.383 15.073 1.00 95.06 232 LYS A O 1
ATOM 1837 N N . ILE A 1 233 ? -6.377 16.614 14.070 1.00 95.12 233 ILE A N 1
ATOM 1838 C CA . ILE A 1 233 ? -5.710 16.093 15.265 1.00 95.12 233 ILE A CA 1
ATOM 1839 C C . ILE A 1 233 ? -4.411 16.865 15.520 1.00 95.12 233 ILE A C 1
ATOM 1841 O O . ILE A 1 233 ? -3.565 17.009 14.642 1.00 95.12 233 ILE A O 1
ATOM 1845 N N . ARG A 1 234 ? -4.227 17.343 16.757 1.00 89.62 234 ARG A N 1
ATOM 1846 C CA . ARG A 1 234 ? -3.096 18.218 17.117 1.00 89.62 234 ARG A CA 1
ATOM 1847 C C . ARG A 1 234 ? -1.808 17.481 17.483 1.00 89.62 234 ARG A C 1
ATOM 1849 O O . ARG A 1 234 ? -0.732 18.023 17.264 1.00 89.62 234 ARG A O 1
ATOM 1856 N N . THR A 1 235 ? -1.897 16.293 18.081 1.00 89.56 235 THR A N 1
ATOM 1857 C CA . THR A 1 235 ? -0.724 15.572 18.605 1.00 89.56 235 THR A CA 1
ATOM 1858 C C . THR A 1 235 ? -0.318 14.422 17.689 1.00 89.56 235 THR A C 1
ATOM 1860 O O . THR A 1 235 ? -1.168 13.734 17.125 1.00 89.56 235 THR A O 1
ATOM 1863 N N . LEU A 1 236 ? 0.992 14.178 17.566 1.00 86.25 236 LEU A N 1
ATOM 1864 C CA . LEU A 1 236 ? 1.525 13.088 16.740 1.00 86.25 236 LEU A CA 1
ATOM 1865 C C . LEU A 1 236 ? 1.053 11.712 17.217 1.00 86.25 236 LEU A C 1
ATOM 1867 O O . LEU A 1 236 ? 0.684 10.881 16.394 1.00 86.25 236 LEU A O 1
ATOM 1871 N N . GLY A 1 237 ? 1.015 11.488 18.534 1.00 87.00 237 GLY A N 1
ATOM 1872 C CA . GLY A 1 237 ? 0.518 10.236 19.108 1.00 87.00 237 GLY A CA 1
ATOM 1873 C C . GLY A 1 237 ? -0.940 9.959 18.737 1.00 87.00 237 GLY A C 1
ATOM 1874 O O . GLY A 1 237 ? -1.258 8.860 18.296 1.00 87.00 237 GLY A O 1
ATOM 1875 N N . ALA A 1 238 ? -1.819 10.964 18.816 1.00 91.50 238 ALA A N 1
ATOM 1876 C CA . ALA A 1 238 ? -3.219 10.788 18.430 1.00 91.50 238 ALA A CA 1
ATOM 1877 C C . ALA A 1 238 ? -3.392 10.611 16.911 1.00 91.50 238 ALA A C 1
ATOM 1879 O O . ALA A 1 238 ? -4.263 9.853 16.488 1.00 91.50 238 ALA A O 1
ATOM 1880 N N . LYS A 1 239 ? -2.548 11.249 16.082 1.00 93.00 239 LYS A N 1
ATOM 1881 C CA . LYS A 1 239 ? -2.512 10.969 14.635 1.00 93.00 239 LYS A CA 1
ATOM 1882 C C . LYS A 1 239 ? -2.116 9.517 14.369 1.00 93.00 239 LYS A C 1
ATOM 1884 O O . LYS A 1 239 ? -2.779 8.848 13.586 1.00 93.00 239 LYS A O 1
ATOM 1889 N N . ALA A 1 240 ? -1.091 9.014 15.057 1.00 90.81 240 ALA A N 1
ATOM 1890 C CA . ALA A 1 240 ? -0.655 7.627 14.935 1.00 90.81 240 ALA A CA 1
ATOM 1891 C C . ALA A 1 240 ? -1.760 6.631 15.335 1.00 90.81 240 ALA A C 1
ATOM 1893 O O . ALA A 1 240 ? -1.961 5.643 14.632 1.00 90.81 240 ALA A O 1
ATOM 1894 N N . GLU A 1 241 ? -2.516 6.906 16.407 1.00 93.31 241 GLU A N 1
ATOM 1895 C CA . GLU A 1 241 ? -3.682 6.087 16.778 1.00 93.31 241 GLU A CA 1
ATOM 1896 C C . GLU A 1 241 ? -4.781 6.121 15.716 1.00 93.31 241 GLU A C 1
ATOM 1898 O O . GLU A 1 241 ? -5.336 5.076 15.385 1.00 93.31 241 GLU A O 1
ATOM 1903 N N . ARG A 1 242 ? -5.067 7.288 15.127 1.00 96.06 242 ARG A N 1
ATOM 1904 C CA . ARG A 1 242 ? -6.060 7.379 14.050 1.00 96.06 242 ARG A CA 1
ATOM 1905 C C . ARG A 1 242 ? -5.631 6.596 12.808 1.00 96.06 242 ARG A C 1
ATOM 1907 O O . ARG A 1 242 ? -6.443 5.903 12.205 1.00 96.06 242 ARG A O 1
ATOM 1914 N N . ILE A 1 243 ? -4.350 6.654 12.447 1.00 96.19 243 ILE A N 1
ATOM 1915 C CA . ILE A 1 243 ? -3.807 5.837 11.355 1.00 96.19 243 ILE A CA 1
ATOM 1916 C C . ILE A 1 243 ? -3.902 4.347 11.684 1.00 96.19 243 ILE A C 1
ATOM 1918 O O . ILE A 1 243 ? -4.292 3.568 10.821 1.00 96.19 243 ILE A O 1
ATOM 1922 N N . ARG A 1 244 ? -3.604 3.943 12.924 1.00 95.25 244 ARG A N 1
ATOM 1923 C CA . ARG A 1 244 ? -3.789 2.558 13.383 1.00 95.25 244 ARG A CA 1
ATOM 1924 C C . ARG A 1 244 ? -5.238 2.097 13.193 1.00 95.25 244 ARG A C 1
ATOM 1926 O O . ARG A 1 244 ? -5.452 1.033 12.624 1.00 95.25 244 ARG A O 1
ATOM 1933 N N . GLU A 1 245 ? -6.213 2.908 13.608 1.00 96.12 245 GLU A N 1
ATOM 1934 C CA . GLU A 1 245 ? -7.643 2.625 13.409 1.00 96.12 245 GLU A CA 1
ATOM 1935 C C . GLU A 1 245 ? -7.987 2.447 11.927 1.00 96.12 245 GLU A C 1
ATOM 1937 O O . GLU A 1 245 ? -8.717 1.526 11.575 1.00 96.12 245 GLU A O 1
ATOM 1942 N N . TYR A 1 246 ? -7.450 3.288 11.041 1.00 97.88 246 TYR A N 1
ATOM 1943 C CA . TYR A 1 246 ? -7.677 3.154 9.601 1.00 97.88 246 TYR A CA 1
ATOM 1944 C C . TYR A 1 246 ? -7.005 1.923 8.993 1.00 97.88 246 TYR A C 1
ATOM 1946 O O . TYR A 1 246 ? -7.604 1.270 8.142 1.00 97.88 246 TYR A O 1
ATOM 1954 N N . VAL A 1 247 ? -5.802 1.561 9.442 1.00 97.19 247 VAL A N 1
ATOM 1955 C CA . VAL A 1 247 ? -5.132 0.326 9.008 1.00 97.19 247 VAL A CA 1
ATOM 1956 C C . VAL A 1 247 ? -5.994 -0.900 9.299 1.00 97.19 247 VAL A C 1
ATOM 1958 O O . VAL A 1 247 ? -6.119 -1.772 8.439 1.00 97.19 247 VAL A O 1
ATOM 1961 N N . GLU A 1 248 ? -6.610 -0.948 10.479 1.00 96.56 248 GLU A N 1
ATOM 1962 C CA . GLU A 1 248 ? -7.487 -2.049 10.887 1.00 96.56 248 GLU A CA 1
ATOM 1963 C C . GLU A 1 248 ? -8.849 -1.991 10.184 1.00 96.56 248 GLU A C 1
ATOM 1965 O O . GLU A 1 248 ? -9.342 -3.013 9.704 1.00 96.56 248 GLU A O 1
ATOM 1970 N N . LYS A 1 249 ? -9.432 -0.790 10.070 1.00 96.62 249 LYS A N 1
ATOM 1971 C CA . LYS A 1 249 ? -10.725 -0.545 9.414 1.00 96.62 249 LYS A CA 1
ATOM 1972 C C . LYS A 1 249 ? -10.712 -0.918 7.932 1.00 96.62 249 LYS A C 1
ATOM 1974 O O . LYS A 1 249 ? -11.676 -1.496 7.450 1.00 96.62 249 LYS A O 1
ATOM 1979 N N . PHE A 1 250 ? -9.642 -0.580 7.215 1.00 98.00 250 PHE A N 1
ATOM 1980 C CA . PHE A 1 250 ? -9.526 -0.808 5.769 1.00 98.00 250 PHE A CA 1
ATOM 1981 C C . PHE A 1 250 ? -8.708 -2.045 5.404 1.00 98.00 250 PHE A C 1
ATOM 1983 O O . PHE A 1 250 ? -8.362 -2.216 4.235 1.00 98.00 250 PHE A O 1
ATOM 1990 N N . ALA A 1 251 ? -8.339 -2.861 6.399 1.00 97.38 251 ALA A N 1
ATOM 1991 C CA . ALA A 1 251 ? -7.484 -4.033 6.228 1.00 97.38 251 ALA A CA 1
ATOM 1992 C C . ALA A 1 251 ? -6.265 -3.746 5.323 1.00 97.38 251 ALA A C 1
ATOM 1994 O O . ALA A 1 251 ? -5.973 -4.495 4.387 1.00 97.38 251 ALA A O 1
ATOM 1995 N N . ILE A 1 252 ? -5.564 -2.635 5.593 1.00 98.19 252 ILE A N 1
ATOM 1996 C CA . ILE A 1 252 ? -4.462 -2.160 4.742 1.00 98.19 252 ILE A CA 1
ATOM 1997 C C . ILE A 1 252 ? -3.360 -3.219 4.729 1.00 98.19 252 ILE A C 1
ATOM 1999 O O . ILE A 1 252 ? -2.857 -3.576 5.795 1.00 98.19 252 ILE A O 1
ATOM 2003 N N . GLY A 1 253 ? -2.986 -3.720 3.552 1.00 96.62 253 GLY A N 1
ATOM 2004 C CA . GLY A 1 253 ? -2.002 -4.790 3.381 1.00 96.62 253 GLY A CA 1
ATOM 2005 C C . GLY A 1 253 ? -0.567 -4.305 3.547 1.00 96.62 253 GLY A C 1
ATOM 2006 O O . GLY A 1 253 ? 0.159 -4.810 4.410 1.00 96.62 253 GLY A O 1
ATOM 2007 N N . ILE A 1 254 ? -0.171 -3.304 2.756 1.00 96.56 254 ILE A N 1
ATOM 2008 C CA . ILE A 1 254 ? 1.173 -2.711 2.781 1.00 96.56 254 ILE A CA 1
ATOM 2009 C C . ILE A 1 254 ? 1.152 -1.192 2.572 1.00 96.56 254 ILE A C 1
ATOM 2011 O O . ILE A 1 254 ? 0.391 -0.672 1.758 1.00 96.56 254 ILE A O 1
ATOM 2015 N N . ILE A 1 255 ? 2.022 -0.473 3.284 1.00 96.06 255 ILE A N 1
ATOM 2016 C CA . ILE A 1 255 ? 2.264 0.962 3.074 1.00 96.06 255 ILE A CA 1
ATOM 2017 C C . ILE A 1 255 ? 3.679 1.141 2.523 1.00 96.06 255 ILE A C 1
ATOM 2019 O O . ILE A 1 255 ? 4.654 0.779 3.181 1.00 96.06 255 ILE A O 1
ATOM 2023 N N . ILE A 1 256 ? 3.787 1.689 1.315 1.00 95.44 256 ILE A N 1
ATOM 2024 C CA . ILE A 1 256 ? 5.041 1.951 0.609 1.00 95.44 256 ILE A CA 1
ATOM 2025 C C . ILE A 1 256 ? 5.388 3.429 0.758 1.00 95.44 256 ILE A C 1
ATOM 2027 O O . ILE A 1 256 ? 4.687 4.291 0.232 1.00 95.44 256 ILE A O 1
ATOM 2031 N N . PHE A 1 257 ? 6.481 3.721 1.453 1.00 92.81 257 PHE A N 1
ATOM 2032 C CA . PHE A 1 257 ? 7.011 5.072 1.586 1.00 92.81 257 PHE A CA 1
ATOM 2033 C C . PHE A 1 257 ? 8.086 5.316 0.529 1.00 92.81 257 PHE A C 1
ATOM 2035 O O . PHE A 1 257 ? 9.196 4.794 0.655 1.00 92.81 257 PHE A O 1
ATOM 2042 N N . ASP A 1 258 ? 7.755 6.098 -0.501 1.00 91.88 258 ASP A N 1
ATOM 2043 C CA . ASP A 1 258 ? 8.700 6.483 -1.553 1.00 91.88 258 ASP A CA 1
ATOM 2044 C C . ASP A 1 258 ? 9.420 7.791 -1.215 1.00 91.88 258 ASP A C 1
ATOM 2046 O O . ASP A 1 258 ? 8.873 8.668 -0.542 1.00 91.88 258 ASP A O 1
ATOM 2050 N N . GLU A 1 259 ? 10.666 7.899 -1.668 1.00 89.06 259 GLU A N 1
ATOM 2051 C CA . GLU A 1 259 ? 11.596 8.993 -1.377 1.00 89.06 259 GLU A CA 1
ATOM 2052 C C . GLU A 1 259 ? 11.762 9.278 0.132 1.00 89.06 259 GLU A C 1
ATOM 2054 O O . GLU A 1 259 ? 11.897 10.421 0.575 1.00 89.06 259 GLU A O 1
ATOM 2059 N N . ILE A 1 260 ? 11.790 8.222 0.951 1.00 85.44 260 ILE A N 1
ATOM 2060 C CA . ILE A 1 260 ? 11.813 8.296 2.425 1.00 85.44 260 ILE A CA 1
ATOM 2061 C C . ILE A 1 260 ? 12.967 9.136 3.009 1.00 85.44 260 ILE A C 1
ATOM 2063 O O . ILE A 1 260 ? 12.847 9.678 4.109 1.00 85.44 260 ILE A O 1
ATOM 2067 N N . GLN A 1 261 ? 14.078 9.315 2.281 1.00 84.50 261 GLN A N 1
ATOM 2068 C CA . GLN A 1 261 ? 15.190 10.174 2.713 1.00 84.50 261 GLN A CA 1
ATOM 2069 C C . GLN A 1 261 ? 14.813 11.653 2.862 1.00 84.50 261 GLN A C 1
ATOM 2071 O O . GLN A 1 261 ? 15.583 12.403 3.477 1.00 84.50 261 GLN A O 1
ATOM 2076 N N . LEU A 1 262 ? 13.686 12.062 2.267 1.00 84.25 262 LEU A N 1
ATOM 2077 C CA . LEU A 1 262 ? 13.138 13.416 2.313 1.00 84.25 262 LEU A CA 1
ATOM 2078 C C . LEU A 1 262 ? 12.468 13.748 3.651 1.00 84.25 262 LEU A C 1
ATOM 2080 O O . LEU A 1 262 ? 12.294 14.930 3.954 1.00 84.25 262 LEU A O 1
ATOM 2084 N N . ILE A 1 263 ? 12.134 12.731 4.451 1.00 80.75 263 ILE A N 1
ATOM 2085 C CA . ILE A 1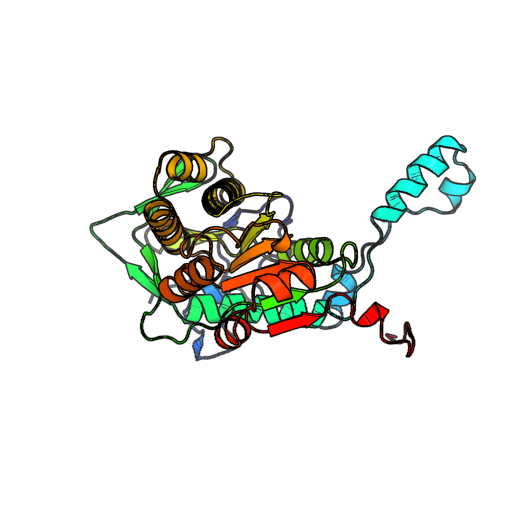 263 ? 11.625 12.920 5.809 1.00 80.75 263 ILE A CA 1
ATOM 2086 C C . ILE A 1 263 ? 12.766 13.327 6.736 1.00 80.75 263 ILE A C 1
ATOM 2088 O O . ILE A 1 263 ? 13.867 12.761 6.712 1.00 80.75 263 ILE A O 1
ATOM 2092 N N . ASP A 1 264 ? 12.475 14.292 7.601 1.00 74.38 264 ASP A N 1
ATOM 2093 C CA . ASP A 1 264 ? 13.387 14.677 8.660 1.00 74.38 264 ASP A CA 1
ATOM 2094 C C . ASP A 1 264 ? 13.200 13.820 9.925 1.00 74.38 264 ASP A C 1
ATOM 2096 O O . ASP A 1 264 ? 12.190 13.898 10.628 1.00 74.38 264 ASP A O 1
ATOM 2100 N N . PHE A 1 265 ? 14.221 13.016 10.233 1.00 68.94 265 PHE A N 1
ATOM 2101 C CA . PHE A 1 265 ? 14.290 12.149 11.416 1.00 68.94 265 PHE A CA 1
ATOM 2102 C C . PHE A 1 265 ? 15.132 12.744 12.562 1.00 68.94 265 PHE A C 1
ATOM 2104 O O . PHE A 1 265 ? 15.523 12.021 13.485 1.00 68.94 265 PHE A O 1
ATOM 2111 N N . SER A 1 266 ? 15.528 14.019 12.480 1.00 55.66 266 SER A N 1
ATOM 2112 C CA . SER A 1 266 ? 16.589 14.585 13.327 1.00 55.66 266 SER A CA 1
ATOM 2113 C C . SER A 1 266 ? 16.117 15.240 14.633 1.00 55.66 266 SER A C 1
ATOM 2115 O O . SER A 1 266 ? 16.949 15.497 15.502 1.00 55.66 266 SER A O 1
ATOM 2117 N N . HIS A 1 267 ? 14.810 15.454 14.830 1.00 53.06 267 HIS A N 1
ATOM 2118 C CA . HIS A 1 267 ? 14.349 16.401 15.855 1.00 53.06 267 HIS A CA 1
ATOM 2119 C C . HIS A 1 267 ? 13.752 15.816 17.154 1.00 53.06 267 HIS A C 1
ATOM 2121 O O . HIS A 1 267 ? 13.894 16.457 18.192 1.00 53.06 267 HIS A O 1
ATOM 2127 N N . THR A 1 268 ? 13.131 14.626 17.176 1.00 51.25 268 THR A N 1
ATOM 2128 C CA . THR A 1 268 ? 12.526 14.047 18.408 1.00 51.25 268 THR A CA 1
ATOM 2129 C C . THR A 1 268 ? 12.425 12.512 18.369 1.00 51.25 268 THR A C 1
ATOM 2131 O O . THR A 1 268 ? 12.428 11.917 17.294 1.00 51.25 268 THR A O 1
ATOM 2134 N N . ARG A 1 269 ? 12.274 11.847 19.536 1.00 51.25 269 ARG A N 1
ATOM 2135 C CA . ARG A 1 269 ? 11.955 10.396 19.621 1.00 51.25 269 ARG A CA 1
ATOM 2136 C C . ARG A 1 269 ? 10.637 10.043 18.918 1.00 51.25 269 ARG A C 1
ATOM 2138 O O . ARG A 1 269 ? 10.513 8.937 18.407 1.00 51.25 269 ARG A O 1
ATOM 2145 N N . GLU A 1 270 ? 9.681 10.969 18.877 1.00 49.59 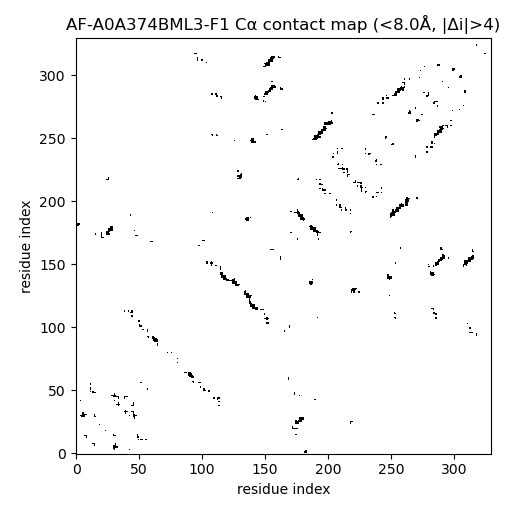270 GLU A N 1
ATOM 2146 C CA . GLU A 1 270 ? 8.391 10.797 18.190 1.00 49.59 270 GLU A CA 1
ATOM 2147 C C . GLU A 1 270 ? 8.516 10.911 16.661 1.00 49.59 270 GLU A C 1
ATOM 2149 O O . GLU A 1 270 ? 7.795 10.221 15.942 1.00 49.59 270 GLU A O 1
ATOM 2154 N N . ASN A 1 271 ? 9.490 11.686 16.165 1.00 57.19 271 ASN A N 1
ATOM 2155 C CA . ASN A 1 271 ? 9.860 11.779 14.748 1.00 57.19 271 ASN A CA 1
ATOM 2156 C C . ASN A 1 271 ? 10.904 10.722 14.348 1.00 57.19 271 ASN A C 1
ATOM 2158 O O . ASN A 1 271 ? 11.820 10.989 13.567 1.00 57.19 271 ASN A O 1
ATOM 2162 N N . SER A 1 272 ? 10.819 9.525 14.923 1.00 66.31 272 SER A N 1
ATOM 2163 C CA . SER A 1 272 ? 11.759 8.447 14.637 1.00 66.31 272 SER A CA 1
ATOM 2164 C C . SER A 1 272 ? 11.136 7.408 13.719 1.00 66.31 272 SER A C 1
ATOM 2166 O O . SER A 1 272 ? 9.939 7.132 13.768 1.00 66.31 272 SER A O 1
ATOM 2168 N N . PHE A 1 273 ? 11.972 6.765 12.908 1.00 69.94 273 PHE A N 1
ATOM 2169 C CA . PHE A 1 273 ? 11.558 5.600 12.130 1.00 69.94 273 PHE A CA 1
ATOM 2170 C C . PHE A 1 273 ? 10.961 4.484 13.020 1.00 69.94 273 PHE A C 1
ATOM 2172 O O . PHE A 1 273 ? 10.101 3.724 12.576 1.00 69.94 273 PHE A O 1
ATOM 2179 N N . ASP A 1 274 ? 11.315 4.447 14.310 1.00 72.81 274 ASP A N 1
ATOM 2180 C CA . ASP A 1 274 ? 10.705 3.545 15.289 1.00 72.81 274 ASP A CA 1
ATOM 2181 C C . ASP A 1 274 ? 9.192 3.776 15.467 1.00 72.81 274 ASP A C 1
ATOM 2183 O O . ASP A 1 274 ? 8.484 2.829 15.805 1.00 72.81 274 ASP A O 1
ATOM 2187 N N . SER A 1 275 ? 8.660 4.974 15.194 1.00 73.75 275 SER A N 1
ATOM 2188 C CA . SER A 1 275 ? 7.212 5.241 15.191 1.00 73.75 275 SER A CA 1
ATOM 2189 C C . SER A 1 275 ? 6.495 4.482 14.064 1.00 73.75 275 SER A C 1
ATOM 2191 O O . SER A 1 275 ? 5.468 3.849 14.313 1.00 73.75 275 SER A O 1
ATOM 2193 N N . LEU A 1 276 ? 7.069 4.442 12.852 1.00 77.88 276 LEU A N 1
ATOM 2194 C CA . LEU A 1 276 ? 6.542 3.627 11.741 1.00 77.88 276 LEU A CA 1
ATOM 2195 C C . LEU A 1 276 ? 6.643 2.135 12.048 1.00 77.88 276 LEU A C 1
ATOM 2197 O O . LEU A 1 276 ? 5.703 1.374 11.814 1.00 77.88 276 LEU A O 1
ATOM 2201 N N . LEU A 1 277 ? 7.762 1.718 12.641 1.00 78.50 277 LEU A N 1
ATOM 2202 C CA . LEU A 1 277 ? 7.909 0.347 13.113 1.00 78.50 277 LEU A CA 1
ATOM 2203 C C . LEU A 1 277 ? 6.902 0.025 14.214 1.00 78.50 277 LEU A C 1
ATOM 2205 O O . LEU A 1 277 ? 6.432 -1.101 14.287 1.00 78.50 277 LEU A O 1
ATOM 2209 N N . THR A 1 278 ? 6.553 0.972 15.081 1.00 82.88 278 THR A N 1
ATOM 2210 C CA . THR A 1 278 ? 5.550 0.766 16.134 1.00 82.88 278 THR A CA 1
ATOM 2211 C C . THR A 1 278 ? 4.162 0.564 15.533 1.00 82.88 278 THR A C 1
ATOM 2213 O O . THR A 1 278 ? 3.466 -0.361 15.950 1.00 82.88 278 THR A O 1
ATOM 2216 N N . LEU A 1 279 ? 3.792 1.351 14.516 1.00 86.75 279 LEU A N 1
ATOM 2217 C CA . LEU A 1 279 ? 2.556 1.152 13.755 1.00 86.75 279 LEU A CA 1
ATOM 2218 C C . LEU A 1 279 ? 2.506 -0.254 13.135 1.00 86.75 279 LEU A C 1
ATOM 2220 O O . LEU A 1 279 ? 1.542 -0.986 13.368 1.00 86.75 279 LEU A O 1
ATOM 2224 N N . SER A 1 280 ? 3.569 -0.659 12.431 1.00 87.62 280 SER A N 1
ATOM 2225 C CA . SER A 1 280 ? 3.700 -2.002 11.847 1.00 87.62 280 SER A CA 1
ATOM 2226 C C . SER A 1 280 ? 3.653 -3.102 12.912 1.00 87.62 280 SER A C 1
ATOM 2228 O O . SER A 1 280 ? 2.913 -4.067 12.777 1.00 87.62 280 SER A O 1
ATOM 2230 N N . ASN A 1 281 ? 4.342 -2.933 14.043 1.00 85.25 281 ASN A N 1
ATOM 2231 C CA . ASN A 1 281 ? 4.351 -3.930 15.116 1.00 85.25 281 ASN A CA 1
ATOM 2232 C C . ASN A 1 281 ? 2.983 -4.129 15.780 1.00 85.25 281 ASN A C 1
ATOM 2234 O O . ASN A 1 281 ? 2.702 -5.240 16.230 1.00 85.25 281 ASN A O 1
ATOM 2238 N N . ARG A 1 282 ? 2.170 -3.071 15.884 1.00 87.75 282 ARG A N 1
ATOM 2239 C CA . ARG A 1 282 ? 0.851 -3.118 16.531 1.00 87.75 282 ARG A CA 1
ATOM 2240 C C . ARG A 1 282 ? -0.236 -3.645 15.607 1.00 87.75 282 ARG A C 1
ATOM 2242 O O . ARG A 1 282 ? -1.037 -4.463 16.031 1.00 87.75 282 ARG A O 1
ATOM 2249 N N . THR A 1 283 ? -0.250 -3.183 14.362 1.00 91.00 283 THR A N 1
ATOM 2250 C CA . THR A 1 283 ? -1.294 -3.540 13.383 1.00 91.00 283 THR A CA 1
ATOM 2251 C C . THR A 1 283 ? -0.933 -4.749 12.531 1.00 91.00 283 THR A C 1
ATOM 2253 O O . THR A 1 283 ? -1.795 -5.301 11.858 1.00 91.00 283 THR A O 1
ATOM 2256 N N . LYS A 1 284 ? 0.345 -5.141 12.533 1.00 92.75 284 LYS A N 1
ATOM 2257 C CA . LYS A 1 284 ? 0.942 -6.116 11.613 1.00 92.75 284 LYS A CA 1
ATOM 2258 C C . LYS A 1 284 ? 0.837 -5.715 10.142 1.00 92.75 284 LYS A C 1
ATOM 2260 O O . LYS A 1 284 ? 0.888 -6.572 9.268 1.00 92.75 284 LYS A O 1
ATOM 2265 N N . VAL A 1 285 ? 0.734 -4.412 9.857 1.00 94.00 285 VAL A N 1
ATOM 2266 C CA . VAL A 1 285 ? 0.871 -3.894 8.491 1.00 94.00 285 VAL A CA 1
ATOM 2267 C C . VAL A 1 285 ? 2.292 -3.999 7.986 1.00 94.00 285 VAL A C 1
ATOM 2269 O O . VAL A 1 285 ? 3.243 -3.662 8.697 1.00 94.00 285 VAL A O 1
ATOM 2272 N N . ALA A 1 286 ? 2.430 -4.473 6.749 1.00 93.12 286 ALA A N 1
ATOM 2273 C CA . ALA A 1 286 ? 3.704 -4.446 6.067 1.00 93.12 286 ALA A CA 1
ATOM 2274 C C . ALA A 1 286 ? 4.075 -2.997 5.744 1.00 93.12 286 ALA A C 1
ATOM 2276 O O . ALA A 1 286 ? 3.249 -2.195 5.306 1.00 93.12 286 ALA A O 1
ATOM 2277 N N . THR A 1 287 ? 5.351 -2.682 5.923 1.00 91.31 287 THR A N 1
ATOM 2278 C CA . THR A 1 287 ? 5.907 -1.379 5.571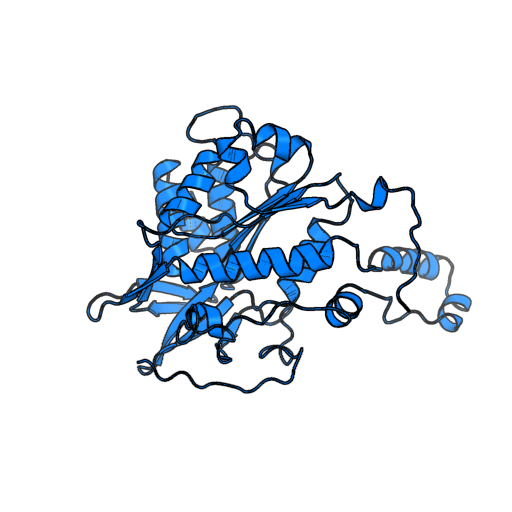 1.00 91.31 287 THR A CA 1
ATOM 2279 C C . THR A 1 287 ? 7.009 -1.590 4.554 1.00 91.31 287 THR A C 1
ATOM 2281 O O . THR A 1 287 ? 7.976 -2.295 4.837 1.00 91.31 287 THR A O 1
ATOM 2284 N N . ALA A 1 288 ? 6.874 -0.970 3.388 1.00 91.81 288 ALA A N 1
ATOM 2285 C CA . ALA A 1 288 ? 7.928 -0.917 2.393 1.00 91.81 288 ALA A CA 1
ATOM 2286 C C . ALA A 1 288 ? 8.571 0.465 2.363 1.00 91.81 288 ALA A C 1
ATOM 2288 O O . ALA A 1 288 ? 7.904 1.489 2.516 1.00 91.81 288 ALA A O 1
ATOM 2289 N N . VAL A 1 289 ? 9.879 0.489 2.156 1.00 90.38 289 VAL A N 1
ATOM 2290 C CA . VAL A 1 289 ? 10.673 1.715 2.129 1.00 90.38 289 VAL A CA 1
ATOM 2291 C C . VAL A 1 289 ? 11.400 1.786 0.802 1.00 90.38 289 VAL A C 1
ATOM 2293 O O . VAL A 1 289 ? 12.132 0.866 0.451 1.00 90.38 289 VAL A O 1
ATOM 2296 N N . VAL A 1 290 ? 11.249 2.894 0.087 1.00 91.50 290 VAL A N 1
ATOM 2297 C CA . VAL A 1 290 ? 11.921 3.127 -1.188 1.00 91.50 290 VAL A CA 1
ATOM 2298 C C . VAL A 1 290 ? 12.723 4.415 -1.080 1.00 91.50 290 VAL A C 1
ATOM 2300 O O . VAL A 1 290 ? 12.206 5.460 -0.687 1.00 91.50 290 VAL A O 1
ATOM 2303 N N . GLY A 1 291 ? 14.022 4.338 -1.360 1.00 89.75 291 GLY A N 1
ATOM 2304 C CA . GLY A 1 291 ? 14.896 5.487 -1.153 1.00 89.75 291 GLY A CA 1
ATOM 2305 C C . GLY A 1 291 ? 16.338 5.279 -1.589 1.00 89.75 291 GLY A C 1
ATOM 2306 O O . GLY A 1 291 ? 16.687 4.317 -2.278 1.00 89.75 291 GLY A O 1
ATOM 2307 N N . THR A 1 292 ? 17.185 6.231 -1.216 1.00 87.44 292 THR A N 1
ATOM 2308 C CA . THR A 1 292 ? 18.627 6.197 -1.491 1.00 87.44 292 THR A CA 1
ATOM 2309 C C . THR A 1 292 ? 19.417 5.513 -0.377 1.00 87.44 292 THR A C 1
ATOM 2311 O O . THR A 1 292 ? 18.902 5.240 0.707 1.00 87.44 292 THR A O 1
ATOM 2314 N N . GLU A 1 293 ? 20.703 5.255 -0.618 1.00 81.50 293 GLU A N 1
ATOM 2315 C CA . GLU A 1 293 ? 21.627 4.795 0.433 1.00 81.50 293 GLU A CA 1
ATOM 2316 C C . GLU A 1 293 ? 21.711 5.796 1.606 1.00 81.50 293 GLU A C 1
ATOM 2318 O O . GLU A 1 293 ? 21.882 5.397 2.757 1.00 81.50 293 GLU A O 1
ATOM 2323 N N . ASP A 1 294 ? 21.473 7.089 1.363 1.00 77.06 294 ASP A N 1
ATOM 2324 C CA . ASP A 1 294 ? 21.360 8.081 2.440 1.00 77.06 294 ASP A CA 1
ATOM 2325 C C . ASP A 1 294 ? 20.134 7.817 3.325 1.00 77.06 294 ASP A C 1
ATOM 2327 O O . ASP A 1 294 ? 20.197 7.981 4.547 1.00 77.06 294 ASP A O 1
ATOM 2331 N N . ALA A 1 295 ? 19.021 7.367 2.729 1.00 74.31 295 ALA A N 1
ATOM 2332 C CA . ALA A 1 295 ? 17.838 6.931 3.470 1.00 74.31 295 ALA A CA 1
ATOM 2333 C C . ALA A 1 295 ? 18.195 5.772 4.402 1.00 74.31 295 ALA A C 1
ATOM 2335 O O . ALA A 1 295 ? 17.918 5.819 5.601 1.00 74.31 295 ALA A O 1
ATOM 2336 N N . LYS A 1 296 ? 18.891 4.768 3.853 1.00 74.25 296 LYS A N 1
ATOM 2337 C CA . LYS A 1 296 ? 19.377 3.598 4.587 1.00 74.25 296 LYS A CA 1
ATOM 2338 C C . LYS A 1 296 ? 20.206 4.031 5.801 1.00 74.25 296 LYS A C 1
ATOM 2340 O O . LYS A 1 296 ? 19.922 3.601 6.916 1.00 74.25 296 LYS A O 1
ATOM 2345 N N . ALA A 1 297 ? 21.165 4.937 5.624 1.00 71.44 297 ALA A N 1
ATOM 2346 C CA . ALA A 1 297 ? 21.990 5.438 6.724 1.00 71.44 297 ALA A CA 1
ATOM 2347 C C . ALA A 1 297 ? 21.177 6.182 7.805 1.00 71.44 297 ALA A C 1
ATOM 2349 O O . ALA A 1 297 ? 21.424 6.006 9.000 1.00 71.44 297 ALA A O 1
ATOM 2350 N N . LYS A 1 298 ? 20.180 6.988 7.412 1.00 68.50 298 LYS A N 1
ATOM 2351 C CA . LYS A 1 298 ? 19.311 7.720 8.354 1.00 68.50 298 LYS A CA 1
ATOM 2352 C C . LYS A 1 298 ? 18.372 6.803 9.139 1.00 68.50 298 LYS A C 1
ATOM 2354 O O . LYS A 1 298 ? 18.094 7.080 10.307 1.00 68.50 298 LYS A O 1
ATOM 2359 N N . MET A 1 299 ? 17.882 5.743 8.505 1.00 66.75 299 MET A N 1
ATOM 2360 C CA . MET A 1 299 ? 16.893 4.826 9.070 1.00 66.75 299 MET A CA 1
ATOM 2361 C C . MET A 1 299 ? 17.536 3.732 9.917 1.00 66.75 299 MET A C 1
ATOM 2363 O O . MET A 1 299 ? 17.079 3.445 11.020 1.00 66.75 299 MET A O 1
ATOM 2367 N N . PHE A 1 300 ? 18.642 3.155 9.454 1.00 66.94 300 PHE A N 1
ATOM 2368 C CA . PHE A 1 300 ? 19.309 2.034 10.110 1.00 66.94 300 PHE A CA 1
ATOM 2369 C C . PHE A 1 300 ? 20.413 2.483 11.066 1.00 66.94 300 PHE A C 1
ATOM 2371 O O . PHE A 1 300 ? 21.519 1.947 11.062 1.00 66.94 300 PHE A O 1
ATOM 2378 N N . LYS A 1 301 ? 20.093 3.441 11.946 1.00 63.00 301 LYS A N 1
ATOM 2379 C CA . LYS A 1 301 ? 21.017 3.893 13.003 1.00 63.00 301 LYS A CA 1
ATOM 2380 C C . LYS A 1 301 ? 21.405 2.767 13.967 1.00 63.00 301 LYS A C 1
ATOM 2382 O O . LYS A 1 301 ? 22.452 2.839 14.601 1.00 63.00 301 LYS A O 1
ATOM 2387 N N . THR A 1 302 ? 20.566 1.733 14.094 1.00 58.50 302 THR A N 1
ATOM 2388 C CA . THR A 1 302 ? 20.842 0.556 14.926 1.00 58.50 302 THR A CA 1
ATOM 2389 C C . THR A 1 302 ? 20.614 -0.747 14.160 1.00 58.50 302 THR A C 1
ATOM 2391 O O . THR A 1 302 ? 19.718 -0.844 13.318 1.00 58.50 302 THR A O 1
ATOM 2394 N N . LEU A 1 303 ? 21.368 -1.794 14.517 1.00 49.16 303 LEU A N 1
ATOM 2395 C CA . LEU A 1 303 ? 21.182 -3.154 13.985 1.00 49.16 303 LEU A CA 1
ATOM 2396 C C . LEU A 1 303 ? 19.765 -3.703 14.241 1.00 49.16 303 LEU A C 1
ATOM 2398 O O . LEU A 1 303 ? 19.263 -4.517 13.469 1.00 49.16 303 LEU A O 1
ATOM 2402 N N . ARG A 1 304 ? 19.103 -3.242 15.311 1.00 58.09 304 ARG A N 1
ATOM 2403 C CA . ARG A 1 304 ? 17.718 -3.605 15.637 1.00 58.09 304 ARG A CA 1
ATOM 2404 C C . ARG A 1 304 ? 16.742 -3.078 14.589 1.00 58.09 304 ARG A C 1
ATOM 2406 O O . ARG A 1 304 ? 15.833 -3.800 14.194 1.00 58.09 304 ARG A O 1
ATOM 2413 N N . THR A 1 305 ? 16.934 -1.839 14.152 1.00 62.59 305 THR A N 1
ATOM 2414 C CA . THR A 1 305 ? 16.123 -1.212 13.107 1.00 62.59 305 THR A CA 1
ATOM 2415 C C . THR A 1 305 ? 16.395 -1.870 11.751 1.00 62.59 305 THR A C 1
ATOM 2417 O O . THR A 1 305 ? 15.455 -2.132 11.014 1.00 62.59 305 THR A O 1
ATOM 2420 N N . ALA A 1 306 ? 17.651 -2.250 11.471 1.00 59.19 306 ALA A N 1
ATOM 2421 C CA . ALA A 1 306 ? 18.056 -2.951 10.242 1.00 59.19 306 ALA A CA 1
ATOM 2422 C C . ALA A 1 306 ? 17.332 -4.277 10.009 1.00 59.19 306 ALA A C 1
ATOM 2424 O O . ALA A 1 306 ? 16.851 -4.533 8.912 1.00 59.19 306 ALA A O 1
ATOM 2425 N N . ARG A 1 307 ? 17.178 -5.091 11.055 1.00 60.91 307 ARG A N 1
ATOM 2426 C CA . ARG A 1 307 ? 16.458 -6.372 10.962 1.00 60.91 307 ARG A CA 1
ATOM 2427 C C . ARG A 1 307 ? 14.943 -6.219 10.797 1.00 60.91 307 ARG A C 1
ATOM 2429 O O . ARG A 1 307 ? 14.267 -7.190 10.496 1.00 60.91 307 ARG A O 1
ATOM 2436 N N . ARG A 1 308 ? 14.407 -5.021 11.036 1.00 64.31 308 ARG A N 1
ATOM 2437 C CA . ARG A 1 308 ? 12.971 -4.726 11.100 1.00 64.31 308 ARG A CA 1
ATOM 2438 C C . ARG A 1 308 ? 12.441 -3.993 9.871 1.00 64.31 308 ARG A C 1
ATOM 2440 O O . ARG A 1 308 ? 11.361 -3.437 9.957 1.00 64.31 308 ARG A O 1
ATOM 2447 N N . VAL A 1 309 ? 13.170 -3.943 8.762 1.00 63.53 309 VAL A N 1
ATOM 2448 C CA . VAL A 1 309 ? 12.650 -3.395 7.486 1.00 63.53 309 VAL A CA 1
ATOM 2449 C C . VAL A 1 309 ? 12.685 -4.463 6.384 1.00 63.53 309 VAL A C 1
ATOM 2451 O O . VAL A 1 309 ? 12.632 -4.164 5.195 1.00 63.53 309 VAL A O 1
ATOM 2454 N N . GLY A 1 310 ? 12.771 -5.731 6.804 1.00 75.38 310 GLY A N 1
ATOM 2455 C CA . GLY A 1 310 ? 12.649 -6.890 5.931 1.00 75.38 310 GLY A CA 1
ATOM 2456 C C . GLY A 1 310 ? 13.814 -7.043 4.959 1.00 75.38 310 GLY A C 1
ATOM 2457 O O . GLY A 1 310 ? 14.949 -6.657 5.251 1.00 75.38 310 GLY A O 1
ATOM 2458 N N . ASN A 1 311 ? 13.524 -7.649 3.808 1.00 84.88 311 ASN A N 1
ATOM 2459 C CA . ASN A 1 311 ? 14.510 -7.877 2.756 1.00 84.88 311 ASN A CA 1
ATOM 2460 C C . ASN A 1 311 ? 15.011 -6.544 2.168 1.00 84.88 311 ASN A C 1
ATOM 2462 O O . ASN A 1 311 ? 14.211 -5.639 1.935 1.00 84.88 311 ASN A O 1
ATOM 2466 N N . VAL A 1 312 ? 16.316 -6.418 1.903 1.00 87.31 312 VAL A N 1
ATOM 2467 C CA . VAL A 1 312 ? 16.905 -5.214 1.292 1.00 87.31 312 VAL A CA 1
ATOM 2468 C C . VAL A 1 312 ? 17.250 -5.503 -0.164 1.00 87.31 312 VAL A C 1
ATOM 2470 O O . VAL A 1 312 ? 18.287 -6.088 -0.463 1.00 87.31 312 VAL A O 1
ATOM 2473 N N . ILE A 1 313 ? 16.399 -5.020 -1.059 1.00 89.44 313 ILE A N 1
ATOM 2474 C CA . ILE A 1 313 ? 16.549 -5.115 -2.505 1.00 89.44 313 ILE A CA 1
ATOM 2475 C C . ILE A 1 313 ? 17.461 -3.983 -2.977 1.00 89.44 313 ILE A C 1
ATOM 2477 O O . ILE A 1 313 ? 17.197 -2.799 -2.736 1.00 89.44 313 ILE A O 1
ATOM 2481 N N . ASN A 1 314 ? 18.535 -4.342 -3.676 1.00 87.50 314 ASN A N 1
ATOM 2482 C CA . ASN A 1 314 ? 19.471 -3.376 -4.237 1.00 87.50 314 ASN A CA 1
ATOM 2483 C C . ASN A 1 314 ? 19.060 -2.990 -5.668 1.00 87.50 314 ASN A C 1
ATOM 2485 O O . ASN A 1 314 ? 19.286 -3.723 -6.631 1.00 87.50 314 ASN A O 1
ATOM 2489 N N . GLY A 1 315 ? 18.471 -1.805 -5.804 1.00 83.50 315 GLY A N 1
ATOM 2490 C CA . GLY A 1 315 ? 17.937 -1.278 -7.056 1.00 83.50 315 GLY A CA 1
ATOM 2491 C C . GLY A 1 315 ? 18.979 -0.697 -8.013 1.00 83.50 315 GLY A C 1
ATOM 2492 O O . GLY A 1 315 ? 18.591 -0.138 -9.029 1.00 83.50 315 GLY A O 1
ATOM 2493 N N . ASN A 1 316 ? 20.278 -0.757 -7.708 1.00 82.12 316 ASN A N 1
ATOM 2494 C CA . ASN A 1 316 ? 21.359 -0.217 -8.545 1.00 82.12 316 ASN A CA 1
ATOM 2495 C C . ASN A 1 316 ? 22.526 -1.199 -8.744 1.00 82.12 316 ASN A C 1
ATOM 2497 O O . ASN A 1 316 ? 23.538 -0.829 -9.340 1.00 82.12 316 ASN A O 1
ATOM 2501 N N . MET A 1 317 ? 22.396 -2.451 -8.292 1.00 76.81 317 MET A N 1
ATOM 2502 C CA . MET A 1 317 ? 23.457 -3.460 -8.382 1.00 76.81 317 MET A CA 1
ATOM 2503 C C . MET A 1 317 ? 23.897 -3.691 -9.833 1.00 76.81 317 MET A C 1
ATOM 2505 O O . MET A 1 317 ? 25.088 -3.815 -10.123 1.00 76.81 317 MET A O 1
ATOM 2509 N N . TYR A 1 318 ? 22.942 -3.644 -10.764 1.00 71.44 318 TYR A N 1
ATOM 2510 C CA . TYR A 1 318 ? 23.180 -3.781 -12.202 1.00 71.44 318 TYR A CA 1
ATOM 2511 C C . TYR A 1 318 ? 24.032 -2.646 -12.802 1.00 71.44 318 TYR A C 1
ATOM 2513 O O . TYR A 1 318 ? 24.542 -2.788 -13.907 1.00 71.44 318 TYR A O 1
ATOM 2521 N N . CYS A 1 319 ? 24.210 -1.521 -12.098 1.00 69.62 319 CYS A N 1
ATOM 2522 C CA . CYS A 1 319 ? 25.105 -0.442 -12.524 1.00 69.62 319 CYS A CA 1
ATOM 2523 C C . CYS A 1 319 ? 26.565 -0.666 -12.092 1.00 69.62 319 CYS A C 1
ATOM 2525 O O . CYS A 1 319 ? 27.462 -0.020 -12.629 1.00 69.62 319 CYS A O 1
ATOM 2527 N N . ILE A 1 320 ? 26.805 -1.524 -11.096 1.00 65.19 320 ILE A N 1
ATOM 2528 C CA . ILE A 1 320 ? 28.118 -1.706 -10.452 1.00 65.19 320 ILE A CA 1
ATOM 2529 C C . ILE A 1 320 ? 28.812 -2.962 -10.986 1.00 65.19 320 ILE A C 1
ATOM 2531 O O . ILE A 1 320 ? 30.030 -2.982 -11.178 1.00 65.19 320 ILE A O 1
ATOM 2535 N N . VAL A 1 321 ? 28.037 -4.012 -11.253 1.00 57.25 321 VAL A N 1
ATOM 2536 C CA . VAL A 1 321 ? 28.545 -5.283 -11.763 1.00 57.25 321 VAL A CA 1
ATOM 2537 C C . VAL A 1 321 ? 28.893 -5.130 -13.252 1.00 57.25 321 VAL A C 1
ATOM 2539 O O . VAL A 1 321 ? 28.023 -5.124 -14.114 1.00 57.25 321 VAL A O 1
ATOM 2542 N N . ARG A 1 322 ? 30.192 -4.981 -13.555 1.00 48.66 322 ARG A N 1
ATOM 2543 C CA . ARG A 1 322 ? 30.745 -4.882 -14.926 1.00 48.66 322 ARG A CA 1
ATOM 2544 C C . ARG A 1 322 ? 30.731 -6.194 -15.719 1.00 48.66 322 ARG A C 1
ATOM 2546 O O . ARG A 1 322 ? 31.105 -6.180 -16.889 1.00 48.66 322 ARG A O 1
ATOM 2553 N N . THR A 1 323 ? 30.349 -7.318 -15.117 1.00 42.25 323 THR A N 1
ATOM 2554 C CA . THR A 1 323 ? 30.140 -8.562 -15.864 1.00 42.25 323 THR A CA 1
ATOM 2555 C C . THR A 1 323 ? 28.812 -8.462 -16.589 1.00 42.25 323 THR A C 1
ATOM 2557 O O . THR A 1 323 ? 27.770 -8.732 -16.008 1.00 42.25 323 THR A O 1
ATOM 2560 N N . GLU A 1 324 ? 28.922 -7.996 -17.831 1.00 38.75 324 GLU A N 1
ATOM 2561 C CA . GLU A 1 324 ? 27.965 -8.109 -18.922 1.00 38.75 324 GLU A CA 1
ATOM 2562 C C . GLU A 1 324 ? 26.510 -7.791 -18.551 1.00 38.75 324 GLU A C 1
ATOM 2564 O O . GLU A 1 324 ? 25.777 -8.611 -18.002 1.00 38.75 324 GLU A O 1
ATOM 2569 N N . ILE A 1 325 ? 26.021 -6.647 -19.039 1.00 39.97 325 ILE A N 1
ATOM 2570 C CA . ILE A 1 325 ? 24.633 -6.564 -19.513 1.00 39.97 325 ILE A CA 1
ATOM 2571 C C . ILE A 1 325 ? 24.553 -7.489 -20.736 1.00 39.97 325 ILE A C 1
ATOM 2573 O O . ILE A 1 325 ? 24.512 -7.061 -21.886 1.00 39.97 325 ILE A O 1
ATOM 2577 N N . SER A 1 326 ? 24.653 -8.785 -20.480 1.00 35.09 326 SER A N 1
ATOM 2578 C CA . SER A 1 326 ? 24.381 -9.828 -21.433 1.00 35.09 326 SER A CA 1
ATOM 2579 C C . SER A 1 326 ? 22.864 -9.871 -21.490 1.00 35.09 326 SER A C 1
ATOM 2581 O O . SER A 1 326 ? 22.203 -10.313 -20.550 1.00 35.09 326 SER A O 1
ATOM 2583 N N . PHE A 1 327 ? 22.299 -9.369 -22.590 1.00 37.19 327 PHE A N 1
ATOM 2584 C CA . PHE A 1 327 ? 20.941 -9.689 -23.036 1.00 37.19 327 PHE A CA 1
ATOM 2585 C C . PHE A 1 327 ? 20.861 -11.190 -23.391 1.00 37.19 327 PHE A C 1
ATOM 2587 O O . PHE A 1 327 ? 20.426 -11.575 -24.470 1.00 37.19 327 PHE A O 1
ATOM 2594 N N . THR A 1 328 ? 21.319 -12.057 -22.493 1.00 31.17 328 THR A N 1
ATOM 2595 C CA . THR A 1 328 ? 21.276 -13.508 -22.630 1.00 31.17 328 THR A CA 1
ATOM 2596 C C . THR A 1 328 ? 20.065 -13.987 -21.849 1.00 31.17 328 THR A C 1
ATOM 2598 O O . THR A 1 328 ? 20.169 -14.633 -20.814 1.00 31.17 328 THR A O 1
ATOM 2601 N N . PHE A 1 329 ? 18.897 -13.597 -22.345 1.00 34.22 329 PHE A N 1
ATOM 2602 C CA . PHE A 1 329 ? 17.625 -14.234 -22.034 1.00 34.22 329 PHE A CA 1
ATOM 2603 C C . PHE A 1 329 ? 16.931 -14.489 -23.373 1.00 34.22 329 PHE A C 1
ATOM 2605 O O . PHE A 1 329 ? 16.024 -13.759 -23.767 1.00 34.22 329 PHE A O 1
ATOM 2612 N N . LEU A 1 330 ? 17.455 -15.480 -24.100 1.00 31.72 330 LEU A N 1
ATOM 2613 C CA . LEU A 1 330 ? 16.762 -16.175 -25.185 1.00 31.72 330 LEU A CA 1
ATOM 2614 C C . LEU A 1 330 ? 16.189 -17.477 -24.627 1.00 31.72 330 LEU A C 1
ATOM 2616 O O . LEU A 1 330 ? 16.956 -18.180 -23.929 1.00 31.72 330 LEU A O 1
#

Sequence (330 aa):
MAKYNYVTCEEGVSQYDDYDLNEHRIVPARYVEAKLAIDTGNPYIEALPYPRTGRNIISSYSQTMADFDYDKIKSMSTIDKILQIRSLRSIRFPLPFHAELELSFYNALITSYRSRHILHSDNDKVSYSVENQEYAASNILIGDSSASTDAGFSLIGYSGCGKSSAIQMLVSYYPQVIMHTTENGEYFPQITYLVVNCIPNSNFSALYDGIGDAIDKALGNIKPIYSAEIMKIRTLGAKAERIREYVEKFAIGIIIFDEIQLIDFSHTRENSFDSLLTLSNRTKVATAVVGTEDAKAKMFKTLRTARRVGNVINGNMYCIVRTEISFTFL

Mean predicted aligned error: 7.66 Å

pLDDT: mean 84.97, std 13.57, range [31.17, 98.56]